Protein AF-A0A9Q5HT65-F1 (afdb_monomer)

Secondary structure (DSSP, 8-state):
-HHHHHHHHHHHHHHHHHHTTTTTHHHHHHHHHHHHHHH-HHHIIIIITSGGGGTTTTTHHHHHHHHHHHHHHHHHHHHHHHS-TT-TTHHHHS--HHHHHHHHHHHHHHHHHHHHHHHHHHHHHTT--HHHHHHTGGGTTS-S----EEEEE--SSTTSPPEEEEEPTT--TT---HHHHHHHHHHHHHHT-SS-----

Radius of gyration: 27.09 Å; Cα contacts (8 Å, |Δi|>4): 152; chains: 1; bounding box: 66×30×78 Å

Organism: Sanghuangporus baumii (NCBI:txid108892)

pLDDT: mean 85.89, std 12.03, range [49.41, 97.94]

Mean predicted aligned error: 8.64 Å

Foldseek 3Di:
DVVLLVCLVVLLVVLCVVCVLLVVVVVVLLVQLLVQLCPDPVSCVVQVVDPCLQPVQPGDVSSSVVSSLVSLVVVVVVCVVVDVCDDPPVCSNRPHSVNVVVSVVSVVVNVVSNVVSVVVLVCLQQVHDPCNVVVQVVPPPDDDDPPFDKDWDDDPDPPDDIDIDTADVPDRPRGPHRVVSVVVVVVVCVVPPPPPPVPD

Sequence (200 aa):
MPAFLLILIITPILFLAAVFPIMPILPARISHAFWVSRQTLWIREQWWDRWYSWVFIGGPPGRYMVGTLMGLKQMQDTECQVYECESPGTAIAKPGIRLILTIFFAVFLSIAAGIMTLATIRDITFGRTTLDTFGK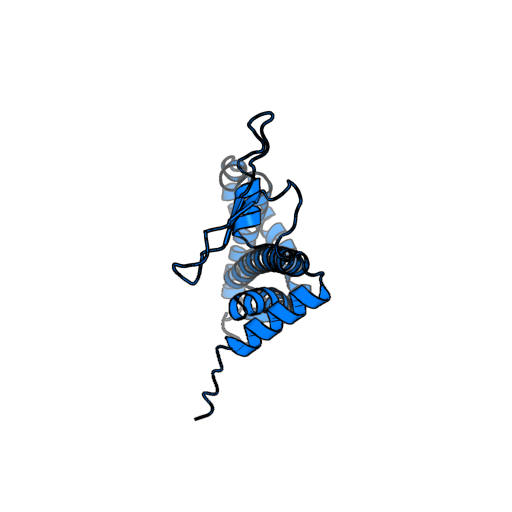KGASGAERRGPSSFLCIPATSSLIQRKVYKVLPGDRLYDLGWRANWRKFFLHVKRNSIFGIDER

Structure (mmCIF, N/CA/C/O backbone):
data_AF-A0A9Q5HT65-F1
#
_entry.id   AF-A0A9Q5HT65-F1
#
loop_
_atom_site.group_PDB
_atom_site.id
_atom_site.type_symbol
_atom_site.label_atom_id
_atom_site.label_alt_id
_atom_site.label_comp_id
_atom_site.label_asym_id
_atom_site.label_entity_id
_atom_site.label_seq_id
_atom_site.pdbx_PDB_ins_code
_atom_site.Cartn_x
_atom_site.Cartn_y
_atom_site.Cartn_z
_atom_site.occupancy
_atom_site.B_iso_or_equiv
_atom_site.auth_seq_id
_atom_site.auth_comp_id
_atom_site.auth_asym_id
_atom_site.auth_atom_id
_atom_site.pdbx_PDB_model_num
ATOM 1 N N . MET A 1 1 ? -3.035 -7.894 19.660 1.00 66.50 1 MET A N 1
ATOM 2 C CA . MET A 1 1 ? -3.523 -6.525 19.357 1.00 66.50 1 MET A CA 1
ATOM 3 C C . MET A 1 1 ? -2.404 -5.482 19.317 1.00 66.50 1 MET A C 1
ATOM 5 O O . MET A 1 1 ? -2.283 -4.865 18.267 1.00 66.50 1 MET A O 1
ATOM 9 N N . PRO A 1 2 ? -1.556 -5.293 20.352 1.00 79.00 2 PRO A N 1
ATOM 10 C CA . PRO A 1 2 ? -0.490 -4.283 20.292 1.00 79.00 2 PRO A CA 1
ATOM 11 C C . PRO A 1 2 ? 0.497 -4.487 19.143 1.00 79.00 2 PRO A C 1
ATOM 13 O O . PRO A 1 2 ? 0.747 -3.550 18.399 1.00 79.00 2 PRO A O 1
ATOM 16 N N . ALA A 1 3 ? 0.987 -5.715 18.942 1.00 83.12 3 ALA A N 1
ATOM 17 C CA . ALA A 1 3 ? 1.900 -6.022 17.838 1.00 83.12 3 ALA A CA 1
ATOM 18 C C . ALA A 1 3 ? 1.275 -5.764 16.458 1.00 83.12 3 ALA A C 1
ATOM 20 O O . ALA A 1 3 ? 1.944 -5.279 15.559 1.00 83.12 3 ALA A O 1
ATOM 21 N N . PHE A 1 4 ? -0.023 -6.033 16.305 1.00 86.75 4 PHE A N 1
ATOM 22 C CA . PHE A 1 4 ? -0.737 -5.773 15.056 1.00 86.75 4 PHE A CA 1
ATOM 23 C C . PHE A 1 4 ? -0.814 -4.272 14.751 1.00 86.75 4 PHE A C 1
ATOM 25 O O . PHE A 1 4 ? -0.480 -3.859 13.648 1.00 86.75 4 PHE A O 1
ATOM 32 N N . LEU A 1 5 ? -1.180 -3.450 15.740 1.00 87.81 5 LEU A N 1
ATOM 33 C CA . LEU A 1 5 ? -1.179 -1.988 15.604 1.00 87.81 5 LEU A CA 1
ATOM 34 C C . LEU A 1 5 ? 0.220 -1.429 15.357 1.00 87.81 5 LEU A C 1
ATOM 36 O O . LEU A 1 5 ? 0.384 -0.528 14.543 1.00 87.81 5 LEU A O 1
ATOM 40 N N . LEU A 1 6 ? 1.224 -1.985 16.034 1.00 90.19 6 LEU A N 1
ATOM 41 C CA . LEU A 1 6 ? 2.618 -1.622 15.826 1.00 90.19 6 LEU A CA 1
ATOM 42 C C . LEU A 1 6 ? 3.032 -1.881 14.371 1.00 90.19 6 LEU A C 1
ATOM 44 O O . LEU A 1 6 ? 3.532 -0.970 13.723 1.00 90.19 6 LEU A O 1
ATOM 48 N N . ILE A 1 7 ? 2.775 -3.084 13.844 1.00 91.62 7 ILE A N 1
ATOM 49 C CA . ILE A 1 7 ? 3.062 -3.433 12.444 1.00 91.62 7 ILE A CA 1
ATOM 50 C C . ILE A 1 7 ? 2.335 -2.469 11.506 1.00 91.62 7 ILE A C 1
ATOM 52 O O . ILE A 1 7 ? 2.965 -1.870 10.644 1.00 91.62 7 ILE A O 1
ATOM 56 N N . LEU A 1 8 ? 1.038 -2.251 11.724 1.00 92.56 8 LEU A N 1
ATOM 57 C CA . LEU A 1 8 ? 0.217 -1.349 10.918 1.00 92.56 8 LEU A CA 1
ATOM 58 C C . LEU A 1 8 ? 0.743 0.099 10.873 1.00 92.56 8 LEU A C 1
ATOM 60 O O . LEU A 1 8 ? 0.632 0.757 9.839 1.00 92.56 8 LEU A O 1
ATOM 64 N N . ILE A 1 9 ? 1.321 0.598 11.970 1.00 93.06 9 ILE A N 1
ATOM 65 C CA . ILE A 1 9 ? 1.934 1.934 12.038 1.00 93.06 9 ILE A CA 1
ATOM 66 C C . ILE A 1 9 ? 3.323 1.936 11.391 1.00 93.06 9 ILE A C 1
ATOM 68 O O . ILE A 1 9 ? 3.665 2.862 10.657 1.00 93.06 9 ILE A O 1
ATOM 72 N N . ILE A 1 10 ? 4.128 0.907 11.652 1.00 94.31 10 ILE A N 1
ATOM 73 C CA . ILE A 1 10 ? 5.512 0.817 11.179 1.00 94.31 10 ILE A CA 1
ATOM 74 C C . ILE A 1 10 ? 5.571 0.608 9.662 1.00 94.31 10 ILE A C 1
ATOM 76 O O . ILE A 1 10 ? 6.422 1.208 9.010 1.00 94.31 10 ILE A O 1
ATOM 80 N N . THR A 1 11 ? 4.676 -0.192 9.075 1.00 94.31 11 THR A N 1
ATOM 81 C CA . THR A 1 11 ? 4.664 -0.497 7.634 1.00 94.31 11 THR A CA 1
ATOM 82 C C . THR A 1 11 ? 4.703 0.750 6.738 1.00 94.31 11 THR A C 1
ATOM 84 O O . THR A 1 11 ? 5.618 0.832 5.916 1.00 94.31 11 THR A O 1
ATOM 87 N N . PRO A 1 12 ? 3.789 1.736 6.859 1.00 94.88 12 PRO A N 1
ATOM 88 C CA . PRO A 1 12 ? 3.825 2.919 6.003 1.00 94.88 12 PRO A CA 1
ATOM 89 C C . PRO A 1 12 ? 5.057 3.798 6.244 1.00 94.88 12 PRO A C 1
ATOM 91 O O . PRO A 1 12 ? 5.588 4.368 5.293 1.00 94.88 12 PRO A O 1
ATOM 94 N N . ILE A 1 13 ? 5.556 3.871 7.483 1.00 94.94 13 ILE A N 1
ATOM 95 C CA . ILE A 1 13 ? 6.762 4.640 7.823 1.00 94.94 13 ILE A CA 1
ATOM 96 C C . ILE A 1 13 ? 7.999 4.008 7.177 1.00 94.94 13 ILE A C 1
ATOM 98 O O . ILE A 1 13 ? 8.766 4.702 6.512 1.00 94.94 13 ILE A O 1
ATOM 102 N N . LEU A 1 14 ? 8.173 2.690 7.325 1.00 95.12 14 LEU A N 1
ATOM 103 C CA . LEU A 1 14 ? 9.277 1.955 6.704 1.00 95.12 14 LEU A CA 1
ATOM 104 C C . LEU A 1 14 ? 9.216 2.032 5.183 1.00 95.12 14 LEU A C 1
ATOM 106 O O . LEU A 1 14 ? 10.248 2.214 4.544 1.00 95.12 14 LEU A O 1
ATOM 110 N N . PHE A 1 15 ? 8.019 1.930 4.605 1.00 95.00 15 PHE A N 1
ATOM 111 C CA . PHE A 1 15 ? 7.832 2.094 3.170 1.00 95.00 15 PHE A CA 1
ATOM 112 C C . PHE A 1 15 ? 8.308 3.476 2.695 1.00 95.00 15 PHE A C 1
ATOM 114 O O . PHE A 1 15 ? 9.104 3.556 1.761 1.00 95.00 15 PHE A O 1
ATOM 121 N N . LEU A 1 16 ? 7.874 4.557 3.355 1.00 94.31 16 LEU A N 1
ATOM 122 C CA . LEU A 1 16 ? 8.299 5.914 3.002 1.00 94.31 16 LEU A CA 1
ATOM 123 C C . LEU A 1 16 ? 9.814 6.086 3.149 1.00 94.31 16 LEU A C 1
ATOM 125 O O . LEU A 1 16 ? 10.446 6.616 2.240 1.00 94.31 16 LEU A O 1
ATOM 129 N N . ALA A 1 17 ? 10.400 5.591 4.242 1.00 95.75 17 ALA A N 1
ATOM 130 C CA . ALA A 1 17 ? 11.842 5.653 4.469 1.00 95.75 17 ALA A CA 1
ATOM 131 C C . ALA A 1 17 ? 12.638 4.885 3.397 1.00 95.75 17 ALA A C 1
ATOM 133 O O . ALA A 1 17 ? 13.652 5.379 2.912 1.00 95.75 17 ALA A O 1
ATOM 134 N N . ALA A 1 18 ? 12.161 3.705 2.990 1.00 93.12 18 ALA A N 1
ATOM 135 C CA . ALA A 1 18 ? 12.812 2.877 1.977 1.00 93.12 18 ALA A CA 1
ATOM 136 C C . ALA A 1 18 ? 12.694 3.457 0.558 1.00 93.12 18 ALA A C 1
ATOM 138 O O . ALA A 1 18 ? 13.625 3.335 -0.237 1.00 93.12 18 ALA A O 1
ATOM 139 N N . VAL A 1 19 ? 11.561 4.084 0.223 1.00 92.88 19 VAL A N 1
ATOM 140 C CA . VAL A 1 19 ? 11.308 4.616 -1.127 1.00 92.88 19 VAL A CA 1
ATOM 141 C C . VAL A 1 19 ? 11.840 6.038 -1.308 1.00 92.88 19 VAL A C 1
ATOM 143 O O . VAL A 1 19 ? 12.171 6.409 -2.434 1.00 92.88 19 VAL A O 1
ATOM 146 N N . PHE A 1 20 ? 12.006 6.807 -0.226 1.00 94.44 20 PHE A N 1
ATOM 147 C CA . PHE A 1 20 ? 12.537 8.176 -0.236 1.00 94.44 20 PHE A CA 1
ATOM 148 C C . PHE A 1 20 ? 13.736 8.404 -1.184 1.00 94.44 20 PHE A C 1
ATOM 150 O O . PHE A 1 20 ? 13.640 9.310 -2.014 1.00 94.44 20 PHE A O 1
ATOM 157 N N . PRO A 1 21 ? 14.818 7.595 -1.164 1.00 92.25 21 PRO A N 1
ATOM 158 C CA . PRO A 1 21 ? 15.963 7.819 -2.054 1.00 92.25 21 PRO A CA 1
ATOM 159 C C . PRO A 1 21 ? 15.665 7.580 -3.546 1.00 92.25 21 PRO A C 1
ATOM 161 O O . PRO A 1 21 ? 16.353 8.128 -4.401 1.00 92.25 21 PRO A O 1
ATOM 164 N N . ILE A 1 22 ? 14.650 6.777 -3.879 1.00 91.75 22 ILE A N 1
ATOM 165 C CA . ILE A 1 22 ? 14.325 6.374 -5.261 1.00 91.75 22 ILE A CA 1
ATOM 166 C C . ILE A 1 22 ? 13.240 7.283 -5.870 1.00 91.75 22 ILE A C 1
ATOM 168 O O . ILE A 1 22 ? 13.132 7.393 -7.095 1.00 91.75 22 ILE A O 1
ATOM 172 N N . MET A 1 23 ? 12.469 7.985 -5.032 1.00 91.38 23 MET A N 1
ATOM 173 C CA . MET A 1 23 ? 11.377 8.878 -5.443 1.00 91.38 23 MET A CA 1
ATOM 174 C C . MET A 1 23 ? 11.700 9.833 -6.602 1.00 91.38 23 MET A C 1
ATOM 176 O O . MET A 1 23 ? 10.862 9.922 -7.497 1.00 91.38 23 MET A O 1
ATOM 180 N N . PRO A 1 24 ? 12.850 10.538 -6.652 1.00 94.06 24 PRO A N 1
ATOM 181 C CA . PRO A 1 24 ? 13.099 11.482 -7.744 1.00 94.06 24 PRO A CA 1
ATOM 182 C C . PRO A 1 24 ? 13.337 10.797 -9.100 1.00 94.06 24 PRO A C 1
ATOM 184 O O . PRO A 1 24 ? 13.034 11.374 -10.142 1.00 94.06 24 PRO A O 1
ATOM 187 N N . ILE A 1 25 ? 13.844 9.561 -9.108 1.00 93.75 25 ILE A N 1
ATOM 188 C CA . ILE A 1 25 ? 14.221 8.831 -10.332 1.00 93.75 25 ILE A CA 1
ATOM 189 C C . ILE A 1 25 ? 13.012 8.096 -10.925 1.00 93.75 25 ILE A C 1
ATOM 191 O O . ILE A 1 25 ? 12.849 8.008 -12.145 1.00 93.75 25 ILE A O 1
ATOM 195 N N . LEU A 1 26 ? 12.141 7.577 -10.058 1.00 92.94 26 LEU A N 1
ATOM 196 C CA . LEU A 1 26 ? 11.018 6.726 -10.436 1.00 92.94 26 LEU A CA 1
ATOM 197 C C . LEU A 1 26 ? 10.071 7.343 -11.489 1.00 92.94 26 LEU A C 1
ATOM 199 O O . LEU A 1 26 ? 9.819 6.676 -12.496 1.00 92.94 26 LEU A O 1
ATOM 203 N N . PRO A 1 27 ? 9.558 8.584 -11.342 1.00 94.88 27 PRO A N 1
ATOM 204 C CA . PRO A 1 27 ? 8.601 9.141 -12.296 1.00 94.88 27 PRO A CA 1
ATOM 205 C C . PRO A 1 27 ? 9.235 9.401 -13.664 1.00 94.88 27 PRO A C 1
ATOM 207 O O . PRO A 1 27 ? 8.600 9.138 -14.683 1.00 94.88 27 PRO A O 1
ATOM 210 N N . ALA A 1 28 ? 10.493 9.853 -13.698 1.00 95.19 28 ALA A N 1
ATOM 211 C CA . ALA A 1 28 ? 11.234 10.052 -14.941 1.00 95.19 28 ALA A CA 1
ATOM 212 C C . ALA A 1 28 ? 11.461 8.723 -15.675 1.00 95.19 28 ALA A C 1
ATOM 214 O O . ALA A 1 28 ? 11.300 8.635 -16.891 1.00 95.19 28 ALA A O 1
ATOM 215 N N . ARG A 1 29 ? 11.775 7.652 -14.935 1.00 94.31 29 ARG A N 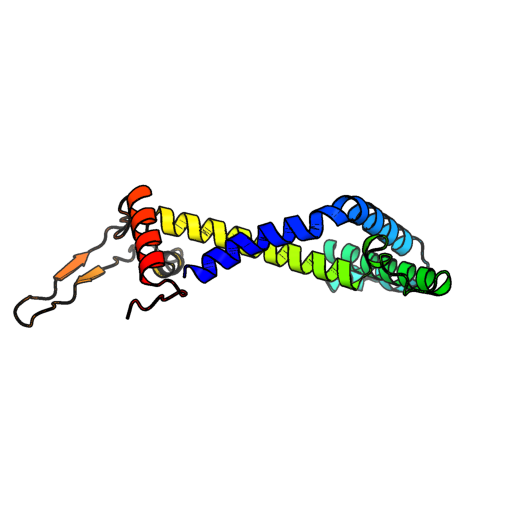1
ATOM 216 C CA . ARG A 1 29 ? 11.950 6.322 -15.523 1.00 94.31 29 ARG A CA 1
ATOM 217 C C . ARG A 1 29 ? 10.636 5.749 -16.054 1.00 94.31 29 ARG A C 1
ATOM 219 O O . ARG A 1 29 ? 10.621 5.201 -17.152 1.00 94.31 29 ARG A O 1
ATOM 226 N N . ILE A 1 30 ? 9.547 5.885 -15.298 1.00 95.81 30 ILE A N 1
ATOM 227 C CA . ILE A 1 30 ? 8.208 5.424 -15.694 1.00 95.81 30 ILE A CA 1
ATOM 228 C C . ILE A 1 30 ? 7.733 6.174 -16.941 1.00 95.81 30 ILE A C 1
ATOM 230 O O . ILE A 1 30 ? 7.258 5.540 -17.881 1.00 95.81 30 ILE A O 1
ATOM 234 N N . SER A 1 31 ? 7.888 7.501 -16.984 1.00 97.00 31 SER A N 1
ATOM 235 C CA . SER A 1 31 ? 7.477 8.299 -18.143 1.00 97.00 31 SER A CA 1
ATOM 236 C C . SER A 1 31 ? 8.296 7.946 -19.382 1.00 97.00 31 SER A C 1
ATOM 238 O O . SER A 1 31 ? 7.728 7.748 -20.454 1.00 97.00 31 SER A O 1
ATOM 240 N N . HIS A 1 32 ? 9.612 7.780 -19.239 1.00 96.38 32 HIS A N 1
ATOM 241 C CA . HIS A 1 32 ? 10.471 7.370 -20.342 1.00 96.38 32 HIS A CA 1
ATOM 242 C C . HIS A 1 32 ? 10.118 5.967 -20.851 1.00 96.38 32 HIS A C 1
ATOM 244 O O . HIS A 1 32 ? 9.956 5.771 -22.052 1.00 96.38 32 HIS A O 1
ATOM 250 N N . ALA A 1 33 ? 9.897 5.005 -19.954 1.00 96.62 33 ALA A N 1
ATOM 251 C CA . ALA A 1 33 ? 9.470 3.666 -20.341 1.00 96.62 33 ALA A CA 1
ATOM 252 C C . ALA A 1 33 ? 8.098 3.657 -21.024 1.00 96.62 33 ALA A C 1
ATOM 254 O O . ALA A 1 33 ? 7.887 2.921 -21.989 1.00 96.62 33 ALA A O 1
ATOM 255 N N . PHE A 1 34 ? 7.175 4.504 -20.567 1.00 97.25 34 PHE A N 1
ATOM 256 C CA . PHE A 1 34 ? 5.897 4.705 -21.232 1.00 97.25 34 PHE A CA 1
ATOM 257 C C . PHE A 1 34 ? 6.095 5.217 -22.667 1.00 97.25 34 PHE A C 1
ATOM 259 O O . PHE A 1 34 ? 5.524 4.646 -23.598 1.00 97.25 34 PHE A O 1
ATOM 266 N N . TRP A 1 35 ? 6.952 6.217 -22.877 1.00 97.94 35 TRP A N 1
ATOM 267 C CA . TRP A 1 35 ? 7.277 6.718 -24.215 1.00 97.94 35 TRP A CA 1
ATOM 268 C C . TRP A 1 35 ? 7.925 5.655 -25.106 1.00 97.94 35 TRP A C 1
ATOM 270 O O . TRP A 1 35 ? 7.460 5.441 -26.228 1.00 97.94 35 TRP A O 1
ATOM 280 N N . VAL A 1 36 ? 8.913 4.920 -24.591 1.00 97.06 36 VAL A N 1
ATOM 281 C CA . VAL A 1 36 ? 9.554 3.800 -25.302 1.00 97.06 36 VAL A CA 1
ATOM 282 C C . VAL A 1 36 ? 8.516 2.752 -25.714 1.00 97.06 36 VAL A C 1
ATOM 284 O O . VAL A 1 36 ? 8.519 2.291 -26.858 1.00 97.06 36 VAL A O 1
ATOM 287 N N . SER A 1 37 ? 7.561 2.431 -24.833 1.00 97.44 37 SER A N 1
ATOM 288 C CA . SER A 1 37 ? 6.480 1.483 -25.136 1.00 97.44 37 SER A CA 1
ATOM 289 C C . SER A 1 37 ? 5.572 1.929 -26.285 1.00 97.44 37 SER A C 1
ATOM 291 O O . SER A 1 37 ? 4.985 1.091 -26.966 1.00 97.44 37 SER A O 1
ATOM 293 N N . ARG A 1 38 ? 5.428 3.243 -26.494 1.00 96.75 38 ARG A N 1
ATOM 294 C CA . ARG A 1 38 ? 4.581 3.827 -27.543 1.00 96.75 38 ARG A CA 1
ATOM 295 C C . ARG A 1 38 ? 5.302 3.926 -28.883 1.00 96.75 38 ARG A C 1
ATOM 297 O O . ARG A 1 38 ? 4.644 3.854 -29.917 1.00 96.75 38 ARG A O 1
ATOM 304 N N . GLN A 1 39 ? 6.619 4.112 -28.860 1.00 97.12 39 GLN A N 1
ATOM 305 C CA . GLN A 1 39 ? 7.442 4.266 -30.062 1.00 97.12 39 GLN A CA 1
ATOM 306 C C . GLN A 1 39 ? 7.905 2.925 -30.645 1.00 97.12 39 GLN A C 1
ATOM 308 O O . GLN A 1 39 ? 8.083 2.812 -31.854 1.00 97.12 39 GLN A O 1
ATOM 313 N N . THR A 1 40 ? 8.072 1.897 -29.811 1.00 97.19 40 THR A N 1
ATOM 314 C CA . THR A 1 40 ? 8.535 0.577 -30.261 1.00 97.19 40 THR A CA 1
ATOM 315 C C . THR A 1 40 ? 7.442 -0.136 -31.064 1.00 97.19 40 THR A C 1
ATOM 317 O O . THR A 1 40 ? 6.390 -0.459 -30.510 1.00 97.19 40 THR A O 1
ATOM 320 N N . LEU A 1 41 ? 7.708 -0.426 -32.346 1.00 96.88 41 LEU A N 1
ATOM 321 C CA . LEU A 1 41 ? 6.749 -1.052 -33.275 1.00 96.88 41 LEU A CA 1
ATOM 322 C C . LEU A 1 41 ? 6.166 -2.358 -32.719 1.00 96.88 41 LEU A C 1
ATOM 324 O O . LEU A 1 41 ? 4.950 -2.494 -32.622 1.00 96.88 41 LEU A O 1
ATOM 328 N N . TRP A 1 42 ? 7.024 -3.264 -32.244 1.00 96.25 42 TRP A N 1
ATOM 329 C CA . TRP A 1 42 ? 6.595 -4.548 -31.683 1.00 96.25 42 TRP A CA 1
ATOM 330 C C . TRP A 1 42 ? 5.639 -4.392 -30.484 1.00 96.25 42 TRP A C 1
ATOM 332 O O . TRP A 1 42 ? 4.583 -5.022 -30.448 1.00 96.25 42 TRP A O 1
ATOM 342 N N . ILE A 1 43 ? 5.955 -3.516 -29.518 1.00 95.94 43 ILE A N 1
ATOM 343 C CA . ILE A 1 43 ? 5.096 -3.284 -28.336 1.00 95.94 43 ILE A CA 1
ATOM 344 C C . ILE A 1 43 ? 3.769 -2.657 -28.760 1.00 95.94 43 ILE A C 1
ATOM 346 O O . ILE A 1 43 ? 2.707 -2.983 -28.225 1.00 95.94 43 ILE A O 1
ATOM 350 N N . ARG A 1 44 ? 3.815 -1.747 -29.733 1.00 96.38 44 ARG A N 1
ATOM 351 C CA . ARG A 1 44 ? 2.626 -1.086 -30.251 1.00 96.38 44 ARG A CA 1
ATOM 352 C C . ARG A 1 44 ? 1.668 -2.077 -30.911 1.00 96.38 44 ARG A C 1
ATOM 354 O O . ARG A 1 44 ? 0.499 -2.108 -30.532 1.00 96.38 44 ARG A O 1
ATOM 361 N N . GLU A 1 45 ? 2.165 -2.921 -31.805 1.00 96.50 45 GLU A N 1
ATOM 362 C CA . GLU A 1 45 ? 1.364 -3.928 -32.513 1.00 96.50 45 GLU A CA 1
ATOM 363 C C . GLU A 1 45 ? 0.851 -5.041 -31.587 1.00 96.50 45 GLU A C 1
ATOM 365 O O . GLU A 1 45 ? -0.260 -5.553 -31.764 1.00 96.50 45 GLU A O 1
ATOM 370 N N . GLN A 1 46 ? 1.648 -5.417 -30.582 1.00 95.88 46 GLN A N 1
ATOM 371 C CA . GLN A 1 46 ? 1.315 -6.503 -29.662 1.00 95.88 46 GLN A CA 1
ATOM 372 C C . GLN A 1 46 ? 0.444 -6.053 -28.485 1.00 95.88 46 GLN A C 1
ATOM 374 O O . GLN A 1 46 ? -0.294 -6.863 -27.929 1.00 95.88 46 GLN A O 1
ATOM 379 N N . TRP A 1 47 ? 0.499 -4.790 -28.069 1.00 95.56 47 TRP A N 1
ATOM 380 C CA . TRP A 1 47 ? -0.269 -4.306 -26.920 1.00 95.56 47 TRP A CA 1
ATOM 381 C C . TRP A 1 47 ? -1.182 -3.147 -27.285 1.00 95.56 47 TRP A C 1
ATOM 383 O O . TRP A 1 47 ? -2.399 -3.270 -27.179 1.00 95.56 47 TRP A O 1
ATOM 393 N N . TRP A 1 48 ? -0.627 -2.024 -27.734 1.00 95.12 48 TRP A N 1
ATOM 394 C CA . TRP A 1 48 ? -1.399 -0.793 -27.889 1.00 95.12 48 TRP A CA 1
ATOM 395 C C . TRP A 1 48 ? -2.506 -0.894 -28.942 1.00 95.12 48 TRP A C 1
ATOM 397 O O . TRP A 1 48 ? -3.608 -0.417 -28.681 1.00 95.12 48 TRP A O 1
ATOM 407 N N . ASP A 1 49 ? -2.264 -1.527 -30.082 1.00 95.56 49 ASP A N 1
ATOM 408 C CA . ASP A 1 49 ? -3.226 -1.559 -31.191 1.00 95.56 49 ASP A CA 1
ATOM 409 C C . ASP A 1 49 ? -4.261 -2.694 -31.051 1.00 95.56 49 ASP A C 1
ATOM 411 O O . ASP A 1 49 ? -5.225 -2.782 -31.811 1.00 95.56 49 ASP A O 1
ATOM 415 N N . ARG A 1 50 ? -4.117 -3.556 -30.037 1.00 93.94 50 ARG A N 1
ATOM 416 C CA . ARG A 1 50 ? -4.990 -4.717 -29.826 1.00 93.94 50 ARG A CA 1
ATOM 417 C C . ARG A 1 50 ? -6.182 -4.380 -28.938 1.00 93.94 50 ARG A C 1
ATOM 419 O O . ARG A 1 50 ? -6.040 -3.751 -27.890 1.00 93.94 50 ARG A O 1
ATOM 426 N N . TRP A 1 51 ? -7.360 -4.886 -29.307 1.00 93.62 51 TRP A N 1
ATOM 427 C CA . TRP A 1 51 ? -8.606 -4.671 -28.560 1.00 93.62 51 TRP A CA 1
ATOM 428 C C . TRP A 1 51 ? -8.546 -5.223 -27.126 1.00 93.62 51 TRP A C 1
ATOM 430 O O . TRP A 1 51 ? -9.057 -4.590 -26.205 1.00 93.62 51 TRP A O 1
ATOM 440 N N . TYR A 1 52 ? -7.863 -6.355 -26.904 1.00 92.19 52 TYR A N 1
ATOM 441 C CA . TYR A 1 52 ? -7.766 -6.970 -25.574 1.00 92.19 52 TYR A CA 1
ATOM 442 C C . TYR A 1 52 ? -7.015 -6.101 -24.563 1.00 92.19 52 TYR A C 1
ATOM 444 O O . TYR A 1 52 ? -7.245 -6.238 -23.362 1.00 92.19 52 TYR A O 1
ATOM 452 N N . SER A 1 53 ? -6.170 -5.173 -25.026 1.00 91.81 53 SER A N 1
ATOM 453 C CA . SER A 1 53 ? -5.469 -4.231 -24.146 1.00 91.81 53 SER A CA 1
ATOM 454 C C . SER A 1 53 ? -6.428 -3.330 -23.364 1.00 91.81 53 SER A C 1
ATOM 456 O O . SER A 1 53 ? -6.062 -2.815 -22.311 1.00 91.81 53 SER A O 1
ATOM 458 N N . TRP A 1 54 ? -7.670 -3.186 -23.837 1.00 88.62 54 TRP A N 1
ATOM 459 C CA . TRP A 1 54 ? -8.736 -2.466 -23.148 1.00 88.62 54 TRP A CA 1
ATOM 460 C C . TRP A 1 54 ? -9.524 -3.320 -22.150 1.00 88.62 54 TRP A C 1
ATOM 462 O O . TRP A 1 54 ? -10.122 -2.764 -21.234 1.00 88.62 54 TRP A O 1
ATOM 472 N N . VAL A 1 55 ? -9.546 -4.647 -22.304 1.00 87.69 55 VAL A N 1
ATOM 473 C CA . VAL A 1 55 ? -10.448 -5.536 -21.544 1.00 87.69 55 VAL A CA 1
ATOM 474 C C . VAL A 1 55 ? -9.718 -6.292 -20.432 1.00 87.69 55 VAL A C 1
ATOM 476 O O . VAL A 1 55 ? -10.261 -6.460 -19.345 1.00 87.69 55 VAL A O 1
ATOM 479 N N . PHE A 1 56 ? -8.476 -6.724 -20.666 1.00 79.19 56 PHE A N 1
ATOM 480 C CA . PHE A 1 56 ? -7.828 -7.749 -19.838 1.00 79.19 56 PHE A CA 1
ATOM 481 C C . PHE A 1 56 ? -7.435 -7.285 -18.419 1.00 79.19 56 PHE A C 1
ATOM 483 O O . PHE A 1 56 ? -7.278 -8.114 -17.529 1.00 79.19 56 PHE A O 1
ATOM 490 N N . ILE A 1 57 ? -7.268 -5.974 -18.178 1.00 80.12 57 ILE A N 1
ATOM 491 C CA . ILE A 1 57 ? -6.777 -5.428 -16.891 1.00 80.12 57 ILE A CA 1
ATOM 492 C C . ILE A 1 57 ? -7.644 -4.243 -16.449 1.00 80.12 57 ILE A C 1
ATOM 494 O O . ILE A 1 57 ? -7.179 -3.123 -16.253 1.00 80.12 57 ILE A O 1
ATOM 498 N N . GLY A 1 58 ? -8.951 -4.477 -16.333 1.00 75.19 58 GLY A N 1
ATOM 499 C CA . GLY A 1 58 ? -9.854 -3.521 -15.684 1.00 75.19 58 GLY A CA 1
ATOM 500 C C . GLY A 1 58 ? -9.984 -2.168 -16.393 1.00 75.19 58 GLY A C 1
ATOM 501 O O . GLY A 1 58 ? -10.203 -1.154 -15.734 1.00 75.19 58 GLY A O 1
ATOM 502 N N . GLY A 1 59 ? -9.849 -2.133 -17.723 1.00 86.06 59 GLY A N 1
ATOM 503 C CA . GLY A 1 59 ? -10.108 -0.934 -18.520 1.00 86.06 59 GLY A CA 1
ATOM 504 C C . GLY A 1 59 ? -8.873 -0.068 -18.826 1.00 86.06 59 GLY A C 1
ATOM 505 O O . GLY A 1 59 ? -7.743 -0.566 -18.863 1.00 86.06 59 GLY A O 1
ATOM 506 N N . PRO A 1 60 ? -9.071 1.249 -19.052 1.00 88.12 60 PRO A N 1
ATOM 507 C CA . PRO A 1 60 ? -8.010 2.189 -19.414 1.00 88.12 60 PRO A CA 1
ATOM 508 C C . PRO A 1 60 ? -6.750 2.141 -18.527 1.00 88.12 60 PRO A C 1
ATOM 510 O O . PRO A 1 60 ? -5.662 2.098 -19.098 1.00 88.12 60 PRO A O 1
ATOM 513 N N . PRO A 1 61 ? -6.819 2.113 -17.175 1.00 90.88 61 PRO A N 1
ATOM 514 C CA . PRO A 1 61 ? -5.611 2.186 -16.346 1.00 90.88 61 PRO A CA 1
ATOM 515 C C . PRO A 1 61 ? -4.683 0.976 -16.522 1.00 90.88 61 PRO A C 1
ATOM 517 O O . PRO A 1 61 ? -3.465 1.146 -16.609 1.00 90.88 61 PRO A O 1
ATOM 520 N N . GLY A 1 62 ? -5.231 -0.235 -16.661 1.00 90.25 62 GLY A N 1
ATOM 521 C CA . GLY A 1 62 ? -4.423 -1.437 -16.876 1.00 90.25 62 GLY A CA 1
ATOM 522 C C . GLY A 1 62 ? -3.680 -1.438 -18.210 1.00 90.25 62 GLY A C 1
ATOM 523 O O . GLY A 1 62 ? -2.549 -1.926 -18.285 1.00 90.25 62 GLY A O 1
ATOM 524 N N . ARG A 1 63 ? -4.263 -0.809 -19.241 1.00 93.50 63 ARG A N 1
ATOM 525 C CA . ARG A 1 63 ? -3.614 -0.606 -20.544 1.00 93.50 63 ARG A CA 1
ATOM 526 C C . ARG A 1 63 ? -2.308 0.170 -20.403 1.00 93.50 63 ARG A C 1
ATOM 528 O O . ARG A 1 63 ? -1.284 -0.250 -20.944 1.00 93.50 63 ARG A O 1
ATOM 535 N N . TYR A 1 64 ? -2.333 1.266 -19.644 1.00 94.31 64 TYR A N 1
ATOM 536 C CA . TYR A 1 64 ? -1.148 2.084 -19.380 1.00 94.31 64 TYR A CA 1
ATOM 537 C C . TYR A 1 64 ? -0.122 1.351 -18.519 1.00 94.31 64 TYR A C 1
ATOM 539 O O . TYR A 1 64 ? 1.071 1.418 -18.819 1.00 94.31 64 TYR A O 1
ATOM 547 N N . MET A 1 65 ? -0.567 0.606 -17.504 1.00 93.81 65 MET A N 1
ATOM 548 C CA . MET A 1 65 ? 0.336 -0.164 -16.644 1.00 93.81 65 MET A CA 1
ATOM 549 C C . MET A 1 65 ? 1.134 -1.203 -17.437 1.00 93.81 65 MET A C 1
ATOM 551 O O . MET A 1 65 ? 2.362 -1.184 -17.393 1.00 93.81 65 MET A O 1
ATOM 555 N N . VAL A 1 66 ? 0.473 -2.074 -18.205 1.00 95.00 66 VAL A N 1
ATOM 556 C CA . VAL A 1 66 ? 1.184 -3.133 -18.944 1.00 95.00 66 VAL A CA 1
ATOM 557 C C . VAL A 1 66 ? 2.022 -2.588 -20.085 1.00 95.00 66 VAL A C 1
ATOM 559 O O . VAL A 1 66 ? 3.144 -3.054 -20.261 1.00 95.00 66 VAL A O 1
ATOM 562 N N . GLY A 1 67 ? 1.544 -1.568 -20.802 1.00 95.31 67 GLY A N 1
ATOM 563 C CA . GLY A 1 67 ? 2.352 -0.919 -21.834 1.00 95.31 67 GLY A CA 1
ATOM 564 C C . GLY A 1 67 ? 3.656 -0.376 -21.249 1.00 95.31 67 GLY A C 1
ATOM 565 O O . GLY A 1 67 ? 4.737 -0.655 -21.760 1.00 95.31 67 GLY A O 1
ATOM 566 N N . THR A 1 68 ? 3.571 0.296 -20.099 1.00 96.31 68 THR A N 1
ATOM 567 C CA . THR A 1 68 ? 4.752 0.808 -19.392 1.00 96.31 68 THR A CA 1
ATOM 568 C C . THR A 1 68 ? 5.673 -0.317 -18.911 1.00 96.31 68 THR A C 1
ATOM 570 O O . THR A 1 68 ? 6.886 -0.202 -19.057 1.00 96.31 68 THR A O 1
ATOM 573 N N . LEU A 1 69 ? 5.134 -1.428 -18.392 1.00 96.12 69 LEU A N 1
ATOM 574 C CA . LEU A 1 69 ? 5.928 -2.600 -17.991 1.00 96.12 69 LEU A CA 1
ATOM 575 C C . LEU A 1 69 ? 6.653 -3.251 -19.179 1.00 96.12 69 LEU A C 1
ATOM 577 O O . LEU A 1 69 ? 7.815 -3.628 -19.048 1.00 96.12 69 LEU A O 1
ATOM 581 N N . MET A 1 70 ? 6.003 -3.347 -20.343 1.00 96.12 70 MET A N 1
ATOM 582 C CA . MET A 1 70 ? 6.642 -3.825 -21.574 1.00 96.12 70 MET A CA 1
ATOM 583 C C . MET A 1 70 ? 7.757 -2.879 -22.029 1.00 96.12 70 MET A C 1
ATOM 585 O O . MET A 1 70 ? 8.835 -3.343 -22.392 1.00 96.12 70 MET A O 1
ATOM 589 N N . GLY A 1 71 ? 7.535 -1.562 -21.949 1.00 96.56 71 GLY A N 1
ATOM 590 C CA . GLY A 1 71 ? 8.567 -0.560 -22.225 1.00 96.56 71 GLY A CA 1
ATOM 591 C C . GLY A 1 71 ? 9.755 -0.654 -21.265 1.00 96.56 71 GLY A C 1
ATOM 592 O O . GLY A 1 71 ? 10.900 -0.612 -21.703 1.00 96.56 71 GLY A O 1
ATOM 593 N N . LEU A 1 72 ? 9.499 -0.858 -19.968 1.00 95.88 72 LEU A N 1
ATOM 594 C CA . LEU A 1 72 ? 10.545 -1.084 -18.965 1.00 95.88 72 LEU A CA 1
ATOM 595 C C . LEU A 1 72 ? 11.356 -2.336 -19.282 1.00 95.88 72 LEU A C 1
ATOM 597 O O . LEU A 1 72 ? 12.579 -2.277 -19.237 1.00 95.88 72 LEU A O 1
ATOM 601 N N . LYS A 1 73 ? 10.688 -3.442 -19.628 1.00 95.12 73 LYS A N 1
ATOM 602 C CA . LYS A 1 73 ? 11.362 -4.681 -20.022 1.00 95.12 73 LYS A CA 1
ATOM 603 C C . LYS A 1 73 ? 12.269 -4.448 -21.233 1.00 95.12 73 LYS A C 1
ATOM 605 O O . LYS A 1 73 ? 13.444 -4.775 -21.164 1.00 95.12 73 LYS A O 1
ATOM 610 N N . GLN A 1 74 ? 11.759 -3.803 -22.283 1.00 95.38 74 GLN A N 1
ATOM 611 C CA . GLN A 1 74 ? 12.550 -3.474 -23.472 1.00 95.38 74 GLN A CA 1
ATOM 612 C C . GLN A 1 74 ? 13.774 -2.616 -23.129 1.00 95.38 74 GLN A C 1
ATOM 614 O O . GLN A 1 74 ? 14.868 -2.882 -23.610 1.00 95.38 74 GLN A O 1
ATOM 619 N N . MET A 1 75 ? 13.605 -1.598 -22.279 1.00 94.19 75 MET A N 1
ATOM 620 C CA . MET A 1 75 ? 14.722 -0.773 -21.820 1.00 94.19 75 MET A CA 1
ATOM 621 C C . MET A 1 75 ? 15.764 -1.584 -21.048 1.00 94.19 75 MET A C 1
ATOM 623 O O . MET A 1 75 ? 16.954 -1.361 -21.238 1.00 94.19 75 MET A O 1
ATOM 627 N N . GLN A 1 76 ? 15.333 -2.506 -20.183 1.00 92.25 76 GLN A N 1
ATOM 628 C CA . GLN A 1 76 ? 16.243 -3.378 -19.441 1.00 92.25 76 GLN A CA 1
ATOM 629 C C . GLN A 1 76 ? 16.999 -4.330 -20.367 1.00 92.25 76 GLN A C 1
ATOM 631 O O . GLN A 1 76 ? 18.204 -4.484 -20.201 1.00 92.25 76 GLN A O 1
ATOM 636 N N . ASP A 1 77 ? 16.315 -4.923 -21.347 1.00 91.38 77 ASP A N 1
ATOM 637 C CA . ASP A 1 77 ? 16.925 -5.828 -22.321 1.00 91.38 77 ASP A CA 1
ATOM 638 C C . ASP A 1 77 ? 17.999 -5.087 -23.142 1.00 91.38 77 ASP A C 1
ATOM 640 O O . ASP A 1 77 ? 19.117 -5.580 -23.280 1.00 91.38 77 ASP A O 1
ATOM 644 N N . THR A 1 78 ? 17.715 -3.858 -23.597 1.00 90.88 78 THR A N 1
ATOM 645 C CA . THR A 1 78 ? 18.699 -3.011 -24.295 1.00 90.88 78 THR A CA 1
ATOM 646 C C . THR A 1 78 ? 19.861 -2.598 -23.385 1.00 90.88 78 THR A C 1
ATOM 648 O O . THR A 1 78 ? 21.017 -2.625 -23.798 1.00 90.88 78 THR A O 1
ATOM 651 N N . GLU A 1 79 ? 19.592 -2.208 -22.138 1.00 88.88 79 GLU A N 1
ATOM 652 C CA . GLU A 1 79 ? 20.639 -1.798 -21.192 1.00 88.88 79 GLU A CA 1
ATOM 653 C C . GLU A 1 79 ? 21.574 -2.949 -20.829 1.00 88.88 79 GLU A C 1
ATOM 655 O O . GLU A 1 79 ? 22.774 -2.721 -20.711 1.00 88.88 79 GLU A O 1
ATOM 660 N N . CYS A 1 80 ? 21.044 -4.166 -20.710 1.00 85.12 80 CYS A N 1
ATOM 661 C CA . CYS A 1 80 ? 21.832 -5.363 -20.445 1.00 85.12 80 CYS A CA 1
ATOM 662 C C . CYS A 1 80 ? 22.694 -5.808 -21.632 1.00 85.12 80 CYS A C 1
ATOM 664 O O . CYS A 1 80 ? 23.701 -6.480 -21.437 1.00 85.12 80 CYS A O 1
ATOM 666 N N . GLN A 1 81 ? 22.324 -5.434 -22.859 1.00 86.06 81 GLN A N 1
ATOM 667 C CA . GLN A 1 81 ? 23.175 -5.657 -24.030 1.00 86.06 81 GLN A CA 1
ATOM 668 C C . GLN A 1 81 ? 24.350 -4.673 -24.095 1.00 86.06 81 GLN A C 1
ATOM 670 O O . GLN A 1 81 ? 25.403 -5.021 -24.619 1.00 86.06 81 GLN A O 1
ATOM 675 N N . VAL A 1 82 ? 24.171 -3.446 -23.593 1.00 83.75 82 VAL A N 1
ATOM 676 C CA . VAL A 1 82 ? 25.170 -2.365 -23.700 1.00 83.75 82 VAL A CA 1
ATOM 677 C C . VAL A 1 82 ? 26.095 -2.297 -22.481 1.00 83.75 82 VAL A C 1
ATOM 679 O O . VAL A 1 82 ? 27.263 -1.941 -22.620 1.00 83.75 82 VAL A O 1
ATOM 682 N N . TYR A 1 83 ? 25.595 -2.626 -21.291 1.00 76.56 83 TYR A N 1
ATOM 683 C CA . TYR A 1 83 ? 26.342 -2.579 -20.036 1.00 76.56 83 TYR A CA 1
ATOM 684 C C . TYR A 1 83 ? 26.285 -3.947 -19.352 1.00 76.56 83 TYR A C 1
ATOM 686 O O . TYR A 1 83 ? 25.208 -4.527 -19.234 1.00 76.56 83 TYR A O 1
ATOM 694 N N . GLU A 1 84 ? 27.418 -4.438 -18.843 1.00 75.44 84 GLU A N 1
ATOM 695 C CA . GLU A 1 84 ? 27.437 -5.612 -17.962 1.00 75.44 84 GLU A CA 1
ATOM 696 C C . GLU A 1 84 ? 26.501 -5.356 -16.765 1.00 75.44 84 GLU A C 1
ATOM 698 O O . GLU A 1 84 ? 26.697 -4.415 -15.991 1.00 75.44 84 GLU A O 1
ATOM 703 N N . CYS A 1 85 ? 25.434 -6.153 -16.641 1.00 66.44 85 CYS A N 1
ATOM 704 C CA . CYS A 1 85 ? 24.282 -5.848 -15.780 1.00 66.44 85 CYS A CA 1
ATOM 705 C C . CYS A 1 85 ? 24.574 -5.875 -14.264 1.00 66.44 85 CYS A C 1
ATOM 707 O O . CYS A 1 85 ? 23.664 -5.635 -13.472 1.00 66.44 85 CYS A O 1
ATOM 709 N N . GLU A 1 86 ? 25.803 -6.178 -13.839 1.00 68.81 86 GLU A N 1
ATOM 710 C CA . GLU A 1 86 ? 26.132 -6.547 -12.455 1.00 68.81 86 GLU A CA 1
ATOM 711 C C . GLU A 1 86 ? 27.103 -5.588 -11.752 1.00 68.81 86 GLU A C 1
ATOM 713 O O . GLU A 1 86 ? 27.810 -5.971 -10.822 1.00 68.81 86 GLU A O 1
ATOM 718 N N . SER A 1 87 ? 27.122 -4.305 -12.122 1.00 79.00 87 SER A N 1
ATOM 719 C CA . SER A 1 87 ? 27.830 -3.322 -11.292 1.00 79.00 87 SER A CA 1
ATOM 720 C C . SER A 1 87 ? 27.007 -2.980 -10.030 1.00 79.00 87 SER A C 1
ATOM 722 O O . SER A 1 87 ? 25.825 -2.619 -10.145 1.00 79.00 87 SER A O 1
ATOM 724 N N . PRO A 1 88 ? 27.579 -3.080 -8.812 1.00 76.62 88 PRO A N 1
ATOM 725 C CA . PRO A 1 88 ? 26.871 -2.772 -7.572 1.00 76.62 88 PRO A CA 1
ATOM 726 C C . PRO A 1 88 ? 26.413 -1.304 -7.556 1.00 76.62 88 PRO A C 1
ATOM 728 O O . PRO A 1 88 ? 27.189 -0.388 -7.801 1.00 76.62 88 PRO A O 1
ATOM 731 N N . GLY A 1 89 ? 25.124 -1.075 -7.282 1.00 77.31 89 GLY A N 1
ATOM 732 C CA . GLY A 1 89 ? 24.503 0.261 -7.274 1.00 77.31 89 GLY A CA 1
ATOM 733 C C . GLY A 1 89 ? 23.711 0.618 -8.540 1.00 77.31 89 GLY A C 1
ATOM 734 O O . GLY A 1 89 ? 22.840 1.490 -8.489 1.00 77.31 89 GLY A O 1
ATOM 735 N N . THR A 1 90 ? 23.897 -0.114 -9.645 1.00 81.12 90 THR A N 1
ATOM 736 C CA . THR A 1 90 ? 23.079 0.049 -10.867 1.00 81.12 90 THR A CA 1
ATOM 737 C C . THR A 1 90 ? 21.591 -0.180 -10.614 1.00 81.12 90 THR A C 1
ATOM 739 O O . THR A 1 90 ? 20.766 0.535 -11.175 1.00 81.12 90 THR A O 1
ATOM 742 N N . ALA A 1 91 ? 21.240 -1.091 -9.702 1.00 76.50 91 ALA A N 1
ATOM 743 C CA . ALA A 1 91 ? 19.855 -1.370 -9.322 1.00 76.50 91 ALA A CA 1
ATOM 744 C C . ALA A 1 91 ? 19.121 -0.156 -8.716 1.00 76.50 91 ALA A C 1
ATOM 746 O O . ALA A 1 91 ? 17.900 -0.057 -8.842 1.00 76.50 91 ALA A O 1
ATOM 747 N N . ILE A 1 92 ? 19.854 0.762 -8.070 1.00 80.75 92 ILE A N 1
ATOM 748 C CA . ILE A 1 92 ? 19.294 1.995 -7.494 1.00 80.75 92 ILE A CA 1
ATOM 749 C C . ILE A 1 92 ? 19.198 3.078 -8.573 1.00 80.75 92 ILE A C 1
ATOM 751 O O . ILE A 1 92 ? 18.172 3.745 -8.689 1.00 80.75 92 ILE A O 1
ATOM 755 N N . ALA A 1 93 ? 20.244 3.229 -9.391 1.00 85.75 93 ALA A N 1
ATOM 756 C CA . ALA A 1 93 ? 20.280 4.229 -10.459 1.00 85.75 93 ALA A CA 1
ATOM 757 C C . ALA A 1 93 ? 19.281 3.929 -11.594 1.00 85.75 93 ALA A C 1
ATOM 759 O O . ALA A 1 93 ? 18.694 4.842 -12.174 1.00 85.75 93 ALA A O 1
ATOM 760 N N . LYS A 1 94 ? 19.080 2.646 -11.911 1.00 88.25 94 LYS A N 1
ATOM 761 C CA . LYS A 1 94 ? 18.204 2.152 -12.978 1.00 88.25 94 LYS A CA 1
ATOM 762 C C . LYS A 1 94 ? 17.247 1.110 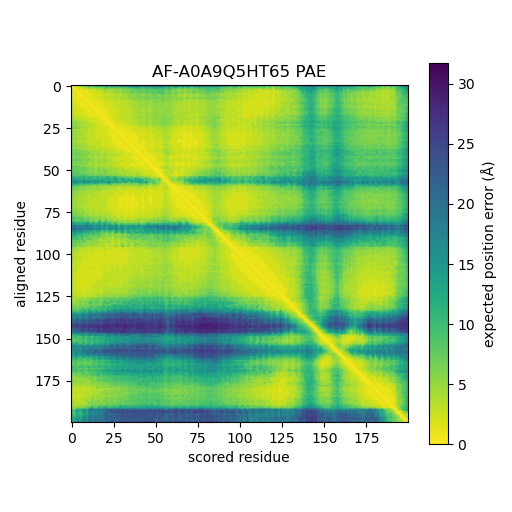-12.392 1.00 88.25 94 LYS A C 1
ATOM 764 O O . LYS A 1 94 ? 17.527 -0.089 -12.437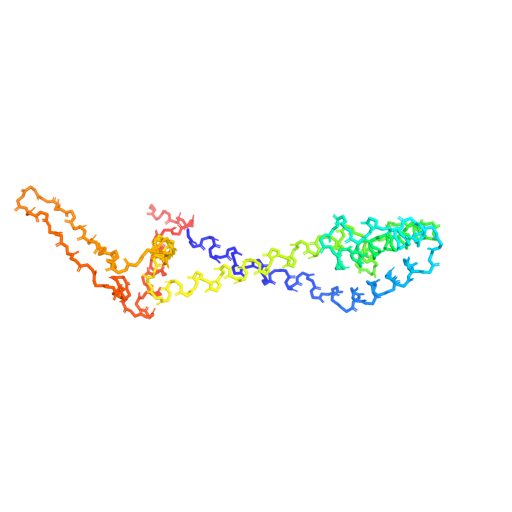 1.00 88.25 94 LYS A O 1
ATOM 769 N N . PRO A 1 95 ? 16.113 1.550 -11.822 1.00 88.50 95 PRO A N 1
ATOM 770 C CA . PRO A 1 95 ? 15.182 0.646 -11.169 1.00 88.50 95 PRO A CA 1
ATOM 771 C C . PRO A 1 95 ? 14.588 -0.325 -12.194 1.00 88.50 95 PRO A C 1
ATOM 773 O O . PRO A 1 95 ? 13.963 0.078 -13.178 1.00 88.50 95 PRO A O 1
ATOM 776 N N . GLY A 1 96 ? 14.808 -1.618 -11.964 1.00 90.38 96 GLY A N 1
ATOM 777 C CA . GLY A 1 96 ? 14.304 -2.672 -12.835 1.00 90.38 96 GLY A CA 1
ATOM 778 C C . GLY A 1 96 ? 12.815 -2.968 -12.650 1.00 90.38 96 GLY A C 1
ATOM 779 O O . GLY A 1 96 ? 12.195 -2.532 -11.677 1.00 90.38 96 GLY A O 1
ATOM 780 N N . ILE A 1 97 ? 12.240 -3.788 -13.539 1.00 91.12 97 ILE A N 1
ATOM 781 C CA . ILE A 1 97 ? 10.813 -4.147 -13.485 1.00 91.12 97 ILE A CA 1
ATOM 782 C C . ILE A 1 97 ? 10.417 -4.785 -12.147 1.00 91.12 97 ILE A C 1
ATOM 784 O O . ILE A 1 97 ? 9.375 -4.451 -11.589 1.00 91.12 97 ILE A O 1
ATOM 788 N N . ARG A 1 98 ? 11.280 -5.647 -11.587 1.00 91.50 98 ARG A N 1
ATOM 789 C CA . ARG A 1 98 ? 11.048 -6.305 -10.291 1.00 91.50 98 ARG A CA 1
ATOM 790 C C . ARG A 1 98 ? 10.919 -5.282 -9.168 1.00 91.50 98 ARG A C 1
ATOM 792 O O . ARG A 1 98 ? 9.991 -5.368 -8.378 1.00 91.50 98 ARG A O 1
ATOM 799 N N . LEU A 1 99 ? 11.815 -4.295 -9.128 1.00 91.50 99 LEU A N 1
ATOM 800 C CA . LEU A 1 99 ? 11.808 -3.261 -8.098 1.00 91.50 99 LEU A CA 1
ATOM 801 C C . LEU A 1 99 ? 10.574 -2.359 -8.226 1.00 91.50 99 LEU A C 1
ATOM 803 O O . LEU A 1 99 ? 9.931 -2.072 -7.222 1.00 91.50 99 LEU A O 1
ATOM 807 N N . ILE A 1 100 ? 10.188 -1.984 -9.448 1.00 93.00 100 ILE A N 1
ATOM 808 C CA . ILE A 1 100 ? 8.977 -1.187 -9.695 1.00 93.00 100 ILE A CA 1
ATOM 809 C C . ILE A 1 100 ? 7.714 -1.950 -9.270 1.00 93.00 100 ILE A C 1
ATOM 811 O O . ILE A 1 100 ? 6.850 -1.371 -8.612 1.00 93.00 100 ILE A O 1
ATOM 815 N N . LEU A 1 101 ? 7.618 -3.250 -9.573 1.00 93.62 101 LEU A N 1
ATOM 816 C CA . LEU A 1 101 ? 6.510 -4.095 -9.113 1.00 93.62 101 LEU A CA 1
ATOM 817 C C . LEU A 1 101 ? 6.481 -4.214 -7.583 1.00 93.62 101 LEU A C 1
ATOM 819 O O . LEU A 1 101 ? 5.419 -4.057 -6.984 1.00 93.62 101 LEU A O 1
ATOM 823 N N . THR A 1 102 ? 7.632 -4.430 -6.940 1.00 94.06 102 THR A N 1
ATOM 824 C CA . THR A 1 102 ? 7.727 -4.464 -5.473 1.00 94.06 102 THR A CA 1
ATOM 825 C C . THR A 1 102 ? 7.276 -3.142 -4.857 1.00 94.06 102 THR A C 1
ATOM 827 O O . THR A 1 102 ? 6.484 -3.162 -3.918 1.00 94.06 102 THR A O 1
ATOM 830 N N . ILE A 1 103 ? 7.709 -1.997 -5.401 1.00 94.19 103 ILE A N 1
ATOM 831 C CA . ILE A 1 103 ? 7.254 -0.674 -4.949 1.00 94.19 103 ILE A CA 1
ATOM 832 C C . ILE A 1 103 ? 5.741 -0.550 -5.122 1.00 94.19 103 ILE A C 1
ATOM 834 O O . ILE A 1 103 ? 5.070 -0.126 -4.188 1.00 94.19 103 ILE A O 1
ATOM 838 N N . PHE A 1 104 ? 5.185 -0.955 -6.265 1.00 93.56 104 PHE A N 1
ATOM 839 C CA . PHE A 1 104 ? 3.744 -0.897 -6.512 1.00 93.56 104 PHE A CA 1
ATOM 840 C C . PHE A 1 104 ? 2.938 -1.681 -5.460 1.00 93.56 104 PHE A C 1
ATOM 842 O O . PHE A 1 104 ? 2.016 -1.133 -4.852 1.00 93.56 104 PHE A O 1
ATOM 849 N N . PHE A 1 105 ? 3.311 -2.935 -5.183 1.00 94.88 105 PHE A N 1
ATOM 850 C CA . PHE A 1 105 ? 2.651 -3.732 -4.144 1.00 94.88 105 PHE A CA 1
ATOM 851 C C . PHE A 1 105 ? 2.870 -3.159 -2.742 1.00 94.88 105 PHE A C 1
ATOM 853 O O . PHE A 1 105 ? 1.944 -3.156 -1.930 1.00 94.88 105 PHE A O 1
ATOM 860 N N . ALA A 1 106 ? 4.064 -2.639 -2.459 1.00 94.69 106 ALA A N 1
ATOM 861 C CA . ALA A 1 106 ? 4.370 -2.024 -1.176 1.00 94.69 106 ALA A CA 1
ATOM 862 C C . ALA A 1 106 ? 3.573 -0.726 -0.950 1.00 94.69 106 ALA A C 1
ATOM 864 O O . ALA A 1 106 ? 3.085 -0.516 0.158 1.00 94.69 106 ALA A O 1
ATOM 865 N N . VAL A 1 107 ? 3.347 0.093 -1.988 1.00 95.12 107 VAL A N 1
ATOM 866 C CA . VAL A 1 107 ? 2.433 1.251 -1.945 1.00 95.12 107 VAL A CA 1
ATOM 867 C C . VAL A 1 107 ? 1.025 0.788 -1.591 1.00 95.12 107 VAL A C 1
ATOM 869 O O . VAL A 1 107 ? 0.417 1.326 -0.667 1.00 95.12 107 VAL A O 1
ATOM 872 N N . PHE A 1 108 ? 0.506 -0.221 -2.295 1.00 94.81 108 PHE A N 1
ATOM 873 C CA . PHE A 1 108 ? -0.845 -0.728 -2.055 1.00 94.81 108 PHE A CA 1
ATOM 874 C C . PHE A 1 108 ? -1.010 -1.248 -0.622 1.00 94.81 108 PHE A C 1
ATOM 876 O O . PHE A 1 108 ? -1.954 -0.873 0.076 1.00 94.81 108 PHE A O 1
ATOM 883 N N . LEU A 1 109 ? -0.054 -2.056 -0.156 1.00 94.19 109 LEU A N 1
ATOM 884 C CA . LEU A 1 109 ? -0.036 -2.577 1.206 1.00 94.19 109 LEU A CA 1
ATOM 885 C C . LEU A 1 109 ? 0.082 -1.452 2.243 1.00 94.19 109 LEU A C 1
ATOM 887 O O . LEU A 1 109 ? -0.625 -1.479 3.245 1.00 94.19 109 LEU A O 1
ATOM 891 N N . SER A 1 110 ? 0.930 -0.451 1.994 1.00 96.19 110 SER A N 1
ATOM 892 C CA . SER A 1 110 ? 1.113 0.724 2.853 1.00 96.19 110 SER A CA 1
ATOM 893 C C . SER A 1 110 ? -0.174 1.542 2.986 1.00 96.19 110 SER A C 1
ATOM 895 O O . SER A 1 110 ? -0.570 1.891 4.098 1.00 96.19 110 SER A O 1
ATOM 897 N N . ILE A 1 111 ? -0.890 1.776 1.881 1.00 95.50 111 ILE A N 1
ATOM 898 C CA . ILE A 1 111 ? -2.187 2.468 1.887 1.00 95.50 111 ILE A CA 1
ATOM 899 C C . ILE A 1 111 ? -3.225 1.654 2.666 1.00 95.50 111 ILE A C 1
ATOM 901 O O . ILE A 1 111 ? -3.898 2.194 3.544 1.00 95.50 111 ILE A O 1
ATOM 905 N N . ALA A 1 112 ? -3.345 0.354 2.381 1.00 95.25 112 ALA A N 1
ATOM 906 C CA . ALA A 1 112 ? -4.287 -0.522 3.073 1.00 95.25 112 ALA A CA 1
ATOM 907 C C . ALA A 1 112 ? -4.001 -0.585 4.584 1.00 95.25 112 ALA A C 1
ATOM 909 O O . ALA A 1 112 ? -4.924 -0.473 5.397 1.00 95.25 112 ALA A O 1
ATOM 910 N N . ALA A 1 113 ? -2.724 -0.696 4.960 1.00 95.44 113 ALA A N 1
ATOM 911 C CA . ALA A 1 113 ? -2.275 -0.639 6.344 1.00 95.44 113 ALA A CA 1
ATOM 912 C C . ALA A 1 113 ? -2.614 0.715 6.980 1.00 95.44 113 ALA A C 1
ATOM 914 O O . ALA A 1 113 ? -3.216 0.741 8.045 1.00 95.44 113 ALA A O 1
ATOM 915 N N . GLY A 1 114 ? -2.333 1.836 6.309 1.00 95.00 114 GLY A N 1
ATOM 916 C CA . GLY A 1 114 ? -2.670 3.177 6.790 1.00 95.00 114 GLY A CA 1
ATOM 917 C C . GLY A 1 114 ? -4.168 3.367 7.050 1.00 95.0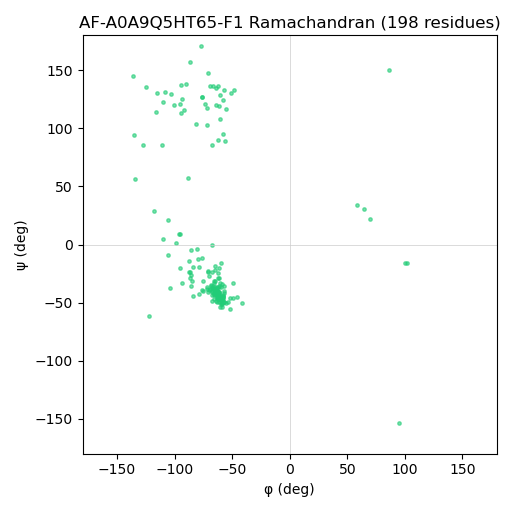0 114 GLY A C 1
ATOM 918 O O . GLY A 1 114 ? -4.554 3.873 8.104 1.00 95.00 114 GLY A O 1
ATOM 919 N N . ILE A 1 115 ? -5.030 2.892 6.145 1.00 95.00 115 ILE A N 1
ATOM 920 C CA . ILE A 1 115 ? -6.492 2.924 6.326 1.00 95.00 115 ILE A CA 1
ATOM 921 C C . ILE A 1 115 ? -6.905 2.093 7.549 1.00 95.00 115 ILE A C 1
ATOM 923 O O . ILE A 1 115 ? -7.687 2.561 8.380 1.00 95.00 115 ILE A O 1
ATOM 927 N N . MET A 1 116 ? -6.362 0.881 7.690 1.00 94.00 116 MET A N 1
ATOM 928 C CA . MET A 1 116 ? -6.599 0.017 8.853 1.00 94.00 116 MET A CA 1
ATOM 929 C C . MET A 1 116 ? -6.114 0.666 10.158 1.00 94.00 116 MET A C 1
ATOM 931 O O . MET A 1 116 ? -6.819 0.617 11.167 1.00 94.00 116 MET A O 1
ATOM 935 N N . THR A 1 117 ? -4.956 1.327 10.151 1.00 94.50 117 THR A N 1
ATOM 936 C CA . THR A 1 117 ? -4.418 2.079 11.294 1.00 94.50 117 THR A CA 1
ATOM 937 C C . THR A 1 117 ? -5.376 3.182 11.721 1.00 94.50 117 THR A C 1
ATOM 939 O O . THR A 1 117 ? -5.733 3.279 12.890 1.00 94.50 117 THR A O 1
ATOM 942 N N . LEU A 1 118 ? -5.859 3.993 10.779 1.00 93.31 118 LEU A N 1
ATOM 943 C CA . LEU A 1 118 ? -6.799 5.071 11.089 1.00 93.31 118 LEU A CA 1
ATOM 944 C C . LEU A 1 118 ? -8.130 4.529 11.623 1.00 93.31 118 LEU A C 1
ATOM 946 O O . LEU 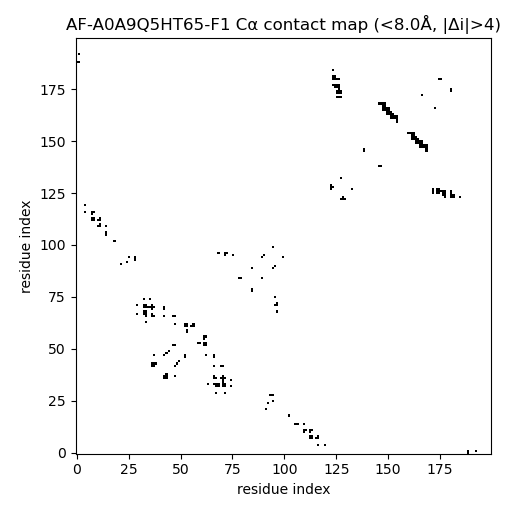A 1 118 ? -8.662 5.055 12.602 1.00 93.31 118 LEU A O 1
ATOM 950 N N . ALA A 1 119 ? -8.652 3.456 11.024 1.00 92.19 119 ALA A N 1
ATOM 951 C CA . ALA A 1 119 ? -9.877 2.811 11.488 1.00 92.19 119 ALA A CA 1
ATOM 952 C C . ALA A 1 119 ? -9.727 2.266 12.917 1.00 92.19 119 ALA A C 1
ATOM 954 O O . ALA A 1 119 ? -10.590 2.501 13.760 1.00 92.19 119 ALA A O 1
ATOM 955 N N . THR A 1 120 ? -8.610 1.603 13.213 1.00 91.69 120 THR A N 1
ATOM 956 C CA . THR A 1 120 ? -8.345 1.026 14.536 1.00 91.69 120 THR A CA 1
ATOM 957 C C . THR A 1 120 ? -8.077 2.090 15.603 1.00 91.69 120 THR A C 1
ATOM 959 O O . THR A 1 120 ? -8.625 1.992 16.699 1.00 91.69 120 THR A O 1
ATOM 962 N N . ILE A 1 121 ? -7.328 3.153 15.290 1.00 92.06 121 ILE A N 1
ATOM 963 C CA . ILE A 1 121 ? -7.142 4.325 16.168 1.00 92.06 121 ILE A CA 1
ATOM 964 C C . ILE A 1 121 ? -8.491 4.960 16.508 1.00 92.06 121 ILE A C 1
ATOM 966 O O . ILE A 1 121 ? -8.763 5.281 17.670 1.00 92.06 121 ILE A O 1
ATOM 970 N N . ARG A 1 122 ? -9.354 5.134 15.502 1.00 92.50 122 ARG A N 1
ATOM 971 C CA . ARG A 1 122 ? -10.699 5.682 15.686 1.00 92.50 122 ARG A CA 1
ATOM 972 C C . ARG A 1 122 ? -11.541 4.785 16.592 1.00 92.50 122 ARG A C 1
ATOM 974 O O . ARG A 1 122 ? -12.197 5.287 17.502 1.00 92.50 122 ARG A O 1
ATOM 981 N N . ASP A 1 123 ? -11.504 3.477 16.367 1.00 91.56 123 ASP A N 1
ATOM 982 C CA . ASP A 1 123 ? -12.271 2.516 17.158 1.00 91.56 123 ASP A CA 1
ATOM 983 C C . ASP A 1 123 ? -11.782 2.478 18.618 1.00 91.56 123 ASP A C 1
ATOM 985 O O . ASP A 1 123 ? -12.610 2.547 19.525 1.00 91.56 123 ASP A O 1
ATOM 989 N N . ILE A 1 124 ? -10.466 2.520 18.869 1.00 91.50 124 ILE A N 1
ATOM 990 C CA . ILE A 1 124 ? -9.896 2.656 20.226 1.00 91.50 124 ILE A CA 1
ATOM 991 C C . ILE A 1 124 ? -10.345 3.962 20.878 1.00 91.50 124 ILE A C 1
ATOM 993 O O . ILE A 1 124 ? -10.777 3.967 22.029 1.00 91.50 124 ILE A O 1
ATOM 997 N N . THR A 1 125 ? -10.280 5.072 20.142 1.00 93.12 125 THR A N 1
ATOM 998 C CA . THR A 1 125 ? -10.635 6.399 20.661 1.00 93.12 125 THR A CA 1
ATOM 999 C C . THR A 1 125 ? -12.086 6.445 21.137 1.00 93.12 125 THR A C 1
ATOM 1001 O O . THR A 1 125 ? -12.364 7.051 22.170 1.00 93.12 125 THR A O 1
ATOM 1004 N N . PHE A 1 126 ? -12.990 5.754 20.440 1.00 91.19 126 PHE A N 1
ATOM 1005 C CA . PHE A 1 126 ? -14.410 5.668 20.787 1.00 91.19 126 PHE A CA 1
ATOM 1006 C C . PHE A 1 126 ? -14.798 4.428 21.601 1.00 91.19 126 PHE A C 1
ATOM 1008 O O . PHE A 1 126 ? -15.992 4.168 21.756 1.00 91.19 126 PHE A O 1
ATOM 1015 N N . GLY A 1 127 ? -13.826 3.641 22.077 1.00 88.75 127 GLY A N 1
ATOM 1016 C CA . GLY A 1 127 ? -14.089 2.424 22.845 1.00 88.75 127 GLY A CA 1
ATOM 1017 C C . GLY A 1 127 ? -14.950 1.408 22.086 1.00 88.75 127 GLY A C 1
ATOM 1018 O O . GLY A 1 127 ? -15.790 0.746 22.679 1.00 88.75 127 GLY A O 1
ATOM 1019 N N . ARG A 1 128 ? -14.818 1.307 20.763 1.00 88.94 128 ARG A N 1
ATOM 1020 C CA . ARG A 1 128 ? -15.587 0.353 19.953 1.00 88.94 128 ARG A CA 1
ATOM 1021 C C . ARG A 1 128 ? -14.797 -0.922 19.747 1.00 88.94 128 ARG A C 1
ATOM 1023 O O . ARG A 1 128 ? -13.606 -0.880 19.445 1.00 88.94 128 ARG A O 1
ATOM 1030 N N . THR A 1 129 ? -15.473 -2.057 19.866 1.00 85.12 129 THR A N 1
ATOM 1031 C CA . THR A 1 129 ? -14.894 -3.331 19.450 1.00 85.12 129 THR A CA 1
ATOM 1032 C C . THR A 1 129 ? -15.150 -3.561 17.964 1.00 85.12 129 THR A C 1
ATOM 1034 O O . THR A 1 129 ? -16.092 -3.025 17.378 1.00 85.12 129 THR A O 1
ATOM 1037 N N . THR A 1 130 ? -14.326 -4.394 17.332 1.00 82.31 130 THR A N 1
ATOM 1038 C CA . THR A 1 130 ? -14.507 -4.744 15.918 1.00 82.31 130 THR A CA 1
ATOM 1039 C C . THR A 1 130 ? -15.867 -5.417 15.682 1.00 82.31 130 THR A C 1
ATOM 1041 O O . THR A 1 130 ? -16.506 -5.174 14.660 1.00 82.31 130 THR A O 1
ATOM 1044 N N . LEU A 1 131 ? -16.353 -6.191 16.663 1.00 79.00 131 LEU A N 1
ATOM 1045 C CA . LEU A 1 131 ? -17.677 -6.820 16.641 1.00 79.00 131 LEU A CA 1
ATOM 1046 C C . LEU A 1 131 ? -18.811 -5.783 16.612 1.00 79.00 131 LEU A C 1
ATOM 1048 O O . LEU A 1 131 ? -19.758 -5.943 15.840 1.00 79.00 131 LEU A O 1
ATOM 1052 N N . ASP A 1 132 ? -18.684 -4.685 17.364 1.00 77.50 132 ASP A N 1
ATOM 1053 C CA . ASP A 1 132 ? -19.683 -3.604 17.379 1.00 77.50 132 ASP A CA 1
ATOM 1054 C C . ASP A 1 132 ? -19.790 -2.889 16.025 1.00 77.50 132 ASP A C 1
ATOM 1056 O O . ASP A 1 132 ? -20.862 -2.407 15.644 1.00 77.50 132 ASP A O 1
ATOM 1060 N N . THR A 1 133 ? -18.676 -2.810 15.291 1.00 75.88 133 THR A N 1
ATOM 1061 C CA . THR A 1 133 ? -18.616 -2.184 13.966 1.00 75.88 133 THR A CA 1
ATOM 1062 C C . THR A 1 133 ? -19.247 -3.076 12.891 1.00 75.88 133 THR A C 1
ATOM 1064 O O . THR A 1 133 ? -19.968 -2.568 12.028 1.00 75.88 133 THR A O 1
ATOM 1067 N N . PHE A 1 134 ? -19.033 -4.395 12.942 1.00 73.44 134 PHE A N 1
ATOM 1068 C CA . PHE A 1 134 ? -19.606 -5.329 11.963 1.00 73.44 134 PHE A CA 1
ATOM 1069 C C . PHE A 1 134 ? -21.096 -5.606 12.195 1.00 73.44 134 PHE A C 1
ATOM 1071 O O . PHE A 1 134 ?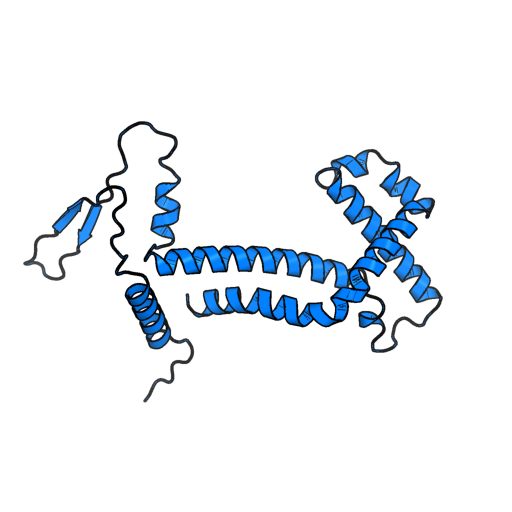 -21.862 -5.633 11.232 1.00 73.44 134 PHE A O 1
ATOM 1078 N N . GLY A 1 135 ? -21.536 -5.723 13.453 1.00 66.44 135 GLY A N 1
ATOM 1079 C CA . GLY A 1 135 ? -22.930 -6.044 13.783 1.00 66.44 135 GLY A CA 1
ATOM 1080 C C . GLY A 1 135 ? -23.953 -4.998 13.321 1.00 66.44 135 GLY A C 1
ATOM 1081 O O . GLY A 1 135 ? -25.110 -5.327 13.077 1.00 66.44 135 GLY A O 1
ATOM 1082 N N . LYS A 1 136 ? -23.539 -3.737 13.136 1.00 62.50 136 LYS A N 1
ATOM 1083 C CA . LYS A 1 136 ? -24.442 -2.641 12.738 1.00 62.50 136 LYS A CA 1
ATOM 1084 C C . LYS A 1 136 ? -24.688 -2.541 11.228 1.00 62.50 136 LYS A C 1
ATOM 1086 O O . LYS A 1 136 ? -25.681 -1.941 10.831 1.00 62.50 136 LYS A O 1
ATOM 1091 N N . LYS A 1 137 ? -23.830 -3.125 10.381 1.00 58.03 137 LYS A N 1
ATOM 1092 C CA . LYS A 1 137 ? -23.953 -3.022 8.911 1.00 58.03 137 LYS A CA 1
ATOM 1093 C C . LYS A 1 137 ? -25.008 -3.951 8.298 1.00 58.03 137 LYS A C 1
ATOM 1095 O O . LYS A 1 137 ? -25.459 -3.679 7.195 1.00 58.03 137 LYS A O 1
ATOM 1100 N N . GLY A 1 138 ? -25.433 -5.006 8.997 1.00 53.75 138 GLY A N 1
ATOM 1101 C CA . GLY A 1 138 ? -26.452 -5.942 8.496 1.00 53.75 138 GLY A CA 1
ATOM 1102 C C . GLY A 1 138 ? -27.904 -5.462 8.630 1.00 53.75 138 GLY A C 1
ATOM 1103 O O . GLY A 1 138 ? -28.794 -6.051 8.032 1.00 53.75 138 GLY A O 1
ATOM 1104 N N . ALA A 1 139 ? -28.163 -4.399 9.399 1.00 54.75 139 ALA A N 1
ATOM 1105 C CA . ALA A 1 139 ? -29.522 -3.968 9.747 1.00 54.75 139 ALA A CA 1
ATOM 1106 C C . ALA A 1 139 ? -30.062 -2.809 8.887 1.00 54.75 139 ALA A C 1
ATOM 1108 O O . ALA A 1 139 ? -31.176 -2.348 9.113 1.00 54.75 139 ALA A O 1
ATOM 1109 N N . SER A 1 140 ? -29.296 -2.313 7.909 1.00 51.38 140 SER A N 1
ATOM 1110 C CA . SER A 1 140 ? -29.667 -1.124 7.125 1.00 51.38 140 SER A CA 1
ATOM 1111 C C . SER A 1 140 ? -30.670 -1.382 5.992 1.00 51.38 140 SER A C 1
ATOM 1113 O O . SER A 1 140 ? -31.071 -0.429 5.335 1.00 51.38 140 SER A O 1
ATOM 1115 N N . GLY A 1 141 ? -31.068 -2.636 5.748 1.00 52.84 141 GLY A N 1
ATOM 1116 C CA . GLY A 1 141 ? -32.023 -3.006 4.691 1.00 52.84 141 GLY A CA 1
ATOM 1117 C C . GLY A 1 141 ? -33.431 -3.376 5.172 1.00 52.84 141 GLY A C 1
ATOM 1118 O O . GLY A 1 141 ? -34.318 -3.531 4.342 1.00 52.84 141 GLY A O 1
ATOM 1119 N N . ALA A 1 142 ? -33.657 -3.518 6.482 1.00 53.81 142 ALA A N 1
ATOM 1120 C CA . ALA A 1 142 ? -34.950 -3.924 7.033 1.00 53.81 142 ALA A CA 1
ATOM 1121 C C . ALA A 1 142 ? -35.539 -2.803 7.900 1.00 53.81 142 ALA A C 1
ATOM 1123 O O . ALA A 1 142 ? -34.994 -2.437 8.942 1.00 53.81 142 ALA A O 1
ATOM 1124 N N . GLU A 1 143 ? -36.655 -2.243 7.444 1.00 53.50 143 GLU A N 1
ATOM 1125 C CA . GLU A 1 143 ? -37.425 -1.212 8.129 1.00 53.50 143 GLU A CA 1
ATOM 1126 C C . GLU A 1 143 ? -37.720 -1.534 9.613 1.00 53.50 143 GLU A C 1
ATOM 1128 O O . GLU A 1 143 ? -38.260 -2.577 9.976 1.00 53.50 143 GLU A O 1
ATOM 1133 N N . ARG A 1 144 ? -37.474 -0.527 10.461 1.00 49.41 144 ARG A N 1
ATOM 1134 C CA . ARG A 1 144 ? -38.332 -0.121 11.595 1.00 49.41 144 ARG A CA 1
ATOM 1135 C C . ARG A 1 144 ? -38.483 -1.010 12.837 1.00 49.41 144 ARG A C 1
ATOM 1137 O O . ARG A 1 144 ? -39.372 -0.749 13.646 1.00 49.41 144 ARG A O 1
ATOM 1144 N N . ARG A 1 145 ? -37.554 -1.916 13.139 1.00 53.81 145 ARG A N 1
ATOM 1145 C CA . ARG A 1 145 ? -37.306 -2.325 14.541 1.00 53.81 145 ARG A CA 1
ATOM 1146 C C . ARG A 1 145 ? -35.810 -2.364 14.796 1.00 53.81 145 ARG A C 1
ATOM 1148 O O . ARG A 1 145 ? -35.149 -3.344 14.478 1.00 53.81 145 ARG A O 1
ATOM 1155 N N . GLY A 1 146 ? -35.274 -1.260 15.320 1.00 57.56 146 GLY A N 1
ATOM 1156 C CA . GLY A 1 146 ? -33.851 -1.151 15.635 1.00 57.56 146 GLY A CA 1
ATOM 1157 C C . GLY A 1 146 ? -33.404 -2.355 16.473 1.00 57.56 146 GLY A C 1
ATOM 1158 O O . GLY A 1 146 ? -34.098 -2.678 17.441 1.00 57.56 146 GLY A O 1
ATOM 1159 N N . PRO A 1 147 ? -32.302 -3.040 16.111 1.00 58.25 147 PRO A N 1
ATOM 1160 C CA . PRO A 1 147 ? -31.834 -4.193 16.862 1.00 58.25 147 PRO A CA 1
ATOM 1161 C C . PRO A 1 147 ? -31.510 -3.731 18.281 1.00 58.25 147 PRO A C 1
ATOM 1163 O O . PRO A 1 147 ? -30.558 -2.984 18.511 1.00 58.25 147 PRO A O 1
ATOM 1166 N N . SER A 1 148 ? -32.350 -4.113 19.240 1.00 68.38 148 SER A N 1
ATOM 1167 C CA . SER A 1 148 ? -32.079 -3.866 20.647 1.00 68.38 148 SER A CA 1
ATOM 1168 C C . SER A 1 148 ? -30.956 -4.803 21.064 1.00 68.38 148 SER A C 1
ATOM 1170 O O . SER A 1 148 ? -31.183 -5.998 21.244 1.00 68.38 148 SER A O 1
ATOM 1172 N N . SER A 1 149 ? -29.743 -4.273 21.184 1.00 75.44 149 SER A N 1
ATOM 1173 C CA . SER A 1 149 ? -28.646 -5.001 21.810 1.00 75.44 149 SER A CA 1
ATOM 1174 C C . SER A 1 149 ? -28.930 -5.131 23.305 1.00 75.44 149 SER A C 1
ATOM 1176 O O . SER A 1 149 ? -29.361 -4.176 23.953 1.00 75.44 149 SER A O 1
ATOM 1178 N N . PHE A 1 150 ? -28.690 -6.314 23.861 1.00 83.88 150 PHE A N 1
ATOM 1179 C CA . PHE A 1 150 ? -28.829 -6.572 25.289 1.00 83.88 150 PHE A CA 1
ATOM 1180 C C . PHE A 1 150 ? -27.460 -6.917 25.871 1.00 83.88 150 PHE A C 1
ATOM 1182 O O . PHE A 1 150 ? -26.749 -7.765 25.335 1.00 83.88 150 PHE A O 1
ATOM 1189 N N . LEU A 1 151 ? -27.091 -6.260 26.968 1.00 84.69 151 LEU A N 1
ATOM 1190 C CA . LEU A 1 151 ? -25.900 -6.582 27.742 1.00 84.69 151 LEU A CA 1
ATOM 1191 C C . LEU A 1 151 ? -26.293 -7.566 28.845 1.00 84.69 151 LEU A C 1
ATOM 1193 O O . LEU A 1 151 ? -27.061 -7.223 29.744 1.00 84.69 151 LEU A O 1
ATOM 1197 N N . CYS A 1 152 ? -25.760 -8.783 28.782 1.00 85.00 152 CYS A N 1
ATOM 1198 C CA . CYS A 1 152 ? -25.911 -9.771 29.844 1.00 85.00 152 CYS A CA 1
ATOM 1199 C C . CYS A 1 152 ? -24.687 -9.710 30.761 1.00 85.00 152 CYS A C 1
ATOM 1201 O O . CYS A 1 152 ? -23.564 -9.918 30.301 1.00 85.00 152 CYS A O 1
ATOM 1203 N N . ILE A 1 153 ? -24.897 -9.429 32.049 1.00 85.06 153 ILE A N 1
ATOM 1204 C CA . ILE A 1 153 ? -23.833 -9.517 33.053 1.00 85.06 153 ILE A CA 1
ATOM 1205 C C . ILE A 1 153 ? -23.920 -10.911 33.684 1.00 85.06 153 ILE A C 1
ATOM 1207 O O . ILE A 1 153 ? -24.922 -11.210 34.346 1.00 85.06 153 ILE A O 1
ATOM 1211 N N . PRO A 1 154 ? -22.921 -11.790 33.472 1.00 82.31 154 PRO A N 1
ATOM 1212 C CA . PRO A 1 154 ? -22.929 -13.107 34.085 1.00 82.31 154 PRO A CA 1
ATOM 1213 C C . PRO A 1 154 ? -22.842 -12.961 35.606 1.00 82.31 154 PRO A C 1
ATOM 1215 O O . PRO A 1 154 ? -22.040 -12.188 36.128 1.00 82.31 154 PRO A O 1
ATOM 1218 N N . ALA A 1 155 ? -23.678 -13.707 36.320 1.00 84.44 155 ALA A N 1
ATOM 1219 C CA . ALA A 1 155 ? -23.599 -13.785 37.766 1.00 84.44 155 ALA A CA 1
ATOM 1220 C C . ALA A 1 155 ? -22.385 -14.627 38.170 1.00 84.44 155 ALA A C 1
ATOM 1222 O O . ALA A 1 155 ? -22.285 -15.794 37.798 1.00 84.44 155 ALA A O 1
ATOM 1223 N N . THR A 1 156 ? -21.469 -14.036 38.932 1.00 78.62 156 THR A N 1
ATOM 1224 C CA . THR A 1 156 ? -20.260 -14.707 39.436 1.00 78.62 156 THR A CA 1
ATOM 1225 C C . THR A 1 156 ? -20.549 -15.657 40.604 1.00 78.62 156 THR A C 1
ATOM 1227 O O . THR A 1 156 ? -19.687 -16.437 40.986 1.00 78.62 156 THR A O 1
ATOM 1230 N N . SER A 1 157 ? -21.753 -15.593 41.182 1.00 80.50 157 SER A N 1
ATOM 1231 C CA . SER A 1 157 ? -22.201 -16.415 42.308 1.00 80.50 157 SER A CA 1
ATOM 1232 C C . SER A 1 157 ? -23.625 -16.908 42.056 1.00 80.50 157 SER A C 1
ATOM 1234 O O . SER A 1 157 ? -24.439 -16.170 41.499 1.00 80.50 157 SER A O 1
ATOM 1236 N N . SER A 1 158 ? -23.939 -18.129 42.499 1.00 75.06 158 SER A N 1
ATOM 1237 C CA . SER A 1 158 ? -25.275 -18.743 42.406 1.00 75.06 158 SER A CA 1
ATOM 1238 C C . SER A 1 158 ? -26.370 -17.945 43.126 1.00 75.06 158 SER A C 1
ATOM 1240 O O . SER A 1 158 ? -27.550 -18.156 42.862 1.00 75.06 158 SER A O 1
ATOM 1242 N N . LEU A 1 159 ? -25.988 -17.005 43.997 1.00 76.00 159 LEU A N 1
ATOM 1243 C CA . LEU A 1 159 ? -26.898 -16.135 44.744 1.00 76.00 159 LEU A CA 1
ATOM 1244 C C . LEU A 1 159 ? -27.282 -14.846 43.998 1.00 76.00 159 LEU A C 1
ATOM 1246 O O . LEU A 1 159 ? -28.221 -14.163 44.400 1.00 76.00 159 LEU A O 1
ATOM 1250 N N . ILE A 1 160 ? -26.576 -14.484 42.922 1.00 74.81 160 ILE A N 1
ATOM 1251 C CA . ILE A 1 160 ? -26.836 -13.247 42.175 1.00 74.81 160 ILE A CA 1
ATOM 1252 C C . ILE A 1 160 ? -27.643 -13.600 40.924 1.00 74.81 160 ILE A C 1
ATOM 1254 O O . ILE A 1 160 ? -27.196 -14.363 40.075 1.00 74.81 160 ILE A O 1
ATOM 1258 N N . GLN A 1 161 ? -28.846 -13.042 40.779 1.00 78.69 161 GLN A N 1
ATOM 1259 C CA . GLN A 1 161 ? -29.631 -13.224 39.556 1.00 78.69 161 GLN A CA 1
ATOM 1260 C C . GLN A 1 161 ? -28.938 -12.547 38.364 1.00 78.69 161 GLN A C 1
ATOM 1262 O O . GLN A 1 161 ? -28.459 -11.414 38.469 1.00 78.69 161 GLN A O 1
ATOM 1267 N N . ARG A 1 162 ? -28.902 -13.234 37.213 1.00 82.25 162 ARG A N 1
ATOM 1268 C CA . ARG A 1 162 ? -28.406 -12.666 35.949 1.00 82.25 162 ARG A CA 1
ATOM 1269 C C . ARG A 1 162 ? -29.219 -11.419 35.608 1.00 82.25 162 ARG A C 1
ATOM 1271 O O . ARG A 1 162 ? -30.441 -11.493 35.499 1.00 82.25 162 ARG A O 1
ATOM 1278 N N . LYS A 1 163 ? -28.543 -10.286 35.413 1.00 84.44 163 LYS A N 1
ATOM 1279 C CA . LYS A 1 163 ? -29.181 -9.032 34.996 1.00 84.44 163 LYS A CA 1
ATOM 1280 C C . LYS A 1 163 ? -28.922 -8.787 33.516 1.00 84.44 163 LYS A C 1
ATOM 1282 O O . LYS A 1 163 ? -27.780 -8.842 33.057 1.00 84.44 163 LYS A O 1
ATOM 1287 N N . VAL A 1 164 ? -30.001 -8.515 32.788 1.00 86.81 164 VAL A N 1
ATOM 1288 C CA . VAL A 1 164 ? -29.978 -8.162 31.368 1.00 86.81 164 VAL A CA 1
ATOM 1289 C C . VAL A 1 164 ? -30.355 -6.693 31.244 1.00 86.81 164 VAL A C 1
ATOM 1291 O O . VAL A 1 164 ? -31.423 -6.285 31.693 1.00 86.81 164 VAL A O 1
ATOM 1294 N N . TYR A 1 165 ? -29.478 -5.904 30.634 1.00 87.25 165 TYR A N 1
ATOM 1295 C CA . TYR A 1 165 ? -29.699 -4.482 30.395 1.00 87.25 165 TYR A CA 1
ATOM 1296 C C . TYR A 1 165 ? -29.948 -4.244 28.912 1.00 87.25 165 TYR A C 1
ATOM 1298 O O . TYR A 1 165 ?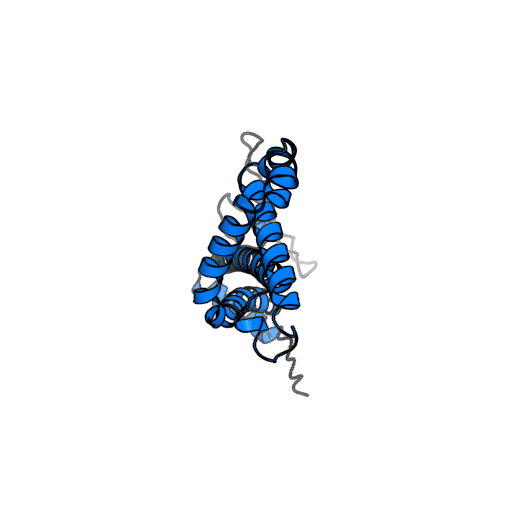 -29.199 -4.727 28.062 1.00 87.25 165 TYR A O 1
ATOM 1306 N N . LYS A 1 166 ? -31.001 -3.491 28.587 1.00 86.94 166 LYS A N 1
ATOM 1307 C CA . LYS A 1 166 ? -31.242 -3.037 27.217 1.00 86.94 166 LYS A CA 1
ATOM 1308 C C . LYS A 1 166 ? -30.282 -1.893 26.906 1.00 86.94 166 LYS A C 1
ATOM 1310 O O . LYS A 1 166 ? -30.232 -0.919 27.649 1.00 86.94 166 LYS A O 1
ATOM 1315 N N . VAL A 1 167 ? -29.546 -2.012 25.810 1.00 85.12 167 VAL A N 1
ATOM 1316 C CA . VAL A 1 167 ? -28.608 -0.992 25.340 1.00 85.12 167 VAL A CA 1
ATOM 1317 C C . VAL A 1 167 ? -29.341 -0.110 24.340 1.00 85.12 167 VAL A C 1
ATOM 1319 O O . VAL A 1 167 ? -29.941 -0.616 23.386 1.00 85.12 167 VAL A O 1
ATOM 1322 N N . LEU A 1 168 ? -29.339 1.202 24.571 1.00 82.44 168 LEU A N 1
ATOM 1323 C CA . LEU A 1 168 ? -30.025 2.133 23.684 1.00 82.44 168 LEU A CA 1
ATOM 1324 C C . LEU A 1 168 ? -29.279 2.254 22.344 1.00 82.44 168 LEU A C 1
ATOM 1326 O O . LEU A 1 168 ? -28.050 2.139 22.286 1.00 82.44 168 LEU A O 1
ATOM 1330 N N . PRO A 1 169 ? -29.993 2.484 21.230 1.00 77.12 169 PRO A N 1
ATOM 1331 C CA . PRO A 1 169 ? -29.348 2.728 19.949 1.00 77.12 169 PRO A CA 1
ATOM 1332 C C . PRO A 1 169 ? -28.485 3.991 20.039 1.00 77.12 169 PRO A C 1
ATOM 1334 O O . PRO A 1 169 ? -28.980 5.079 20.306 1.00 77.12 169 PRO A O 1
ATOM 1337 N N . GLY A 1 170 ? -27.181 3.834 19.809 1.00 78.12 170 GLY A N 1
ATOM 1338 C CA . GLY A 1 170 ? -26.207 4.926 19.902 1.00 78.12 170 GLY A CA 1
ATOM 1339 C C . GLY A 1 170 ? -25.385 4.927 21.189 1.00 78.12 170 GLY A C 1
ATOM 1340 O O . GLY A 1 170 ? -24.309 5.530 21.182 1.00 78.12 170 GLY A O 1
ATOM 1341 N N . ASP A 1 171 ? -25.806 4.184 22.220 1.00 82.44 171 ASP A N 1
ATOM 1342 C CA . ASP A 1 171 ? -25.002 4.024 23.429 1.00 82.44 171 ASP A CA 1
ATOM 1343 C C . ASP A 1 171 ? -23.678 3.338 23.107 1.00 82.44 171 ASP A C 1
ATOM 1345 O O . ASP A 1 171 ? -23.591 2.362 22.349 1.00 82.44 171 ASP A O 1
ATOM 1349 N N . ARG A 1 172 ? -22.620 3.879 23.704 1.00 84.75 172 ARG A N 1
ATOM 1350 C CA . ARG A 1 172 ? -21.263 3.356 23.600 1.00 84.75 172 ARG A CA 1
ATOM 1351 C C . ARG A 1 172 ? -20.873 2.784 24.953 1.00 84.75 172 ARG A C 1
ATOM 1353 O O . ARG A 1 172 ? -20.257 3.458 25.766 1.00 84.75 172 ARG A O 1
ATOM 1360 N N . LEU A 1 173 ? -21.246 1.525 25.169 1.00 85.00 173 LEU A N 1
ATOM 1361 C CA . LEU A 1 173 ? -21.069 0.798 26.435 1.00 85.00 173 LEU A CA 1
ATOM 1362 C C . LEU A 1 173 ? -19.655 0.885 27.020 1.00 85.00 173 LEU A C 1
ATOM 1364 O O . LEU A 1 173 ? -19.488 0.857 28.236 1.00 85.00 173 LEU A O 1
ATOM 1368 N N . TYR A 1 174 ? -18.644 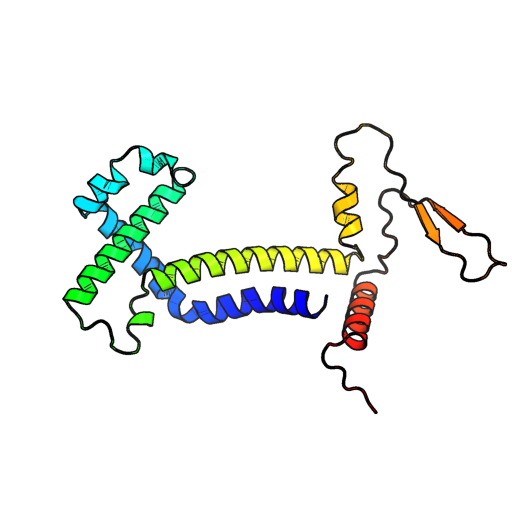0.954 26.155 1.00 87.12 174 TYR A N 1
ATOM 1369 C CA . TYR A 1 174 ? -17.241 0.945 26.554 1.00 87.12 174 TYR A CA 1
ATOM 1370 C C . TYR A 1 174 ? -16.534 2.291 26.340 1.00 87.12 174 TYR A C 1
ATOM 1372 O O . TYR A 1 174 ? -15.324 2.363 26.551 1.00 87.12 174 TYR A O 1
ATOM 1380 N N . ASP A 1 175 ? -17.243 3.349 25.927 1.00 91.31 175 ASP A N 1
ATOM 1381 C CA . ASP A 1 175 ? -16.636 4.668 25.738 1.00 91.31 175 ASP A CA 1
ATOM 1382 C C . ASP A 1 175 ? -16.524 5.383 27.087 1.00 91.31 175 ASP A C 1
ATOM 1384 O O . ASP A 1 175 ? -17.497 5.889 27.637 1.00 91.31 175 ASP A O 1
ATOM 1388 N N . LEU A 1 176 ? -15.313 5.411 27.634 1.00 92.69 176 LEU A N 1
ATOM 1389 C CA . LEU A 1 176 ? -14.987 6.099 28.886 1.00 92.69 176 LEU A CA 1
ATOM 1390 C C . LEU A 1 176 ? -14.442 7.512 28.624 1.00 92.69 176 LEU A C 1
ATOM 1392 O O . LEU A 1 176 ? -13.907 8.156 29.527 1.00 92.69 176 LEU A O 1
ATOM 1396 N N . GLY A 1 177 ? -14.522 7.975 27.374 1.00 94.19 177 GLY A N 1
ATOM 1397 C CA . GLY A 1 177 ? -13.814 9.141 26.871 1.00 94.19 177 GLY A CA 1
ATOM 1398 C C . GLY A 1 177 ? -12.407 8.792 26.382 1.00 94.19 177 GLY A C 1
ATOM 1399 O O . GLY A 1 177 ? -11.735 7.895 26.899 1.00 94.19 177 GLY A O 1
ATOM 1400 N N . TRP A 1 178 ? -11.929 9.547 25.389 1.00 93.94 178 TRP A N 1
ATOM 1401 C CA . TRP A 1 178 ? -10.692 9.240 24.662 1.00 93.94 178 TRP A CA 1
ATOM 1402 C C . TRP A 1 178 ? -9.486 8.992 25.582 1.00 93.94 178 TRP A C 1
ATOM 1404 O O . TRP A 1 178 ? -8.796 7.988 25.424 1.00 93.94 178 TRP A O 1
ATOM 1414 N N . ARG A 1 179 ? -9.258 9.840 26.599 1.00 95.88 179 ARG A N 1
ATOM 1415 C CA . ARG A 1 179 ? -8.126 9.683 27.535 1.00 95.88 179 ARG A CA 1
ATOM 1416 C C . ARG A 1 179 ? -8.190 8.366 28.304 1.00 95.88 179 ARG A C 1
ATOM 1418 O O . ARG A 1 179 ? -7.176 7.686 28.446 1.00 95.88 179 ARG A O 1
ATOM 1425 N N . ALA A 1 180 ? -9.369 8.005 28.806 1.00 95.62 180 ALA A N 1
ATOM 1426 C CA . ALA A 1 180 ? -9.554 6.788 29.587 1.00 95.62 180 ALA A CA 1
ATOM 1427 C C . ALA A 1 180 ? -9.470 5.536 28.703 1.00 95.62 180 ALA A C 1
ATOM 1429 O O . ALA A 1 180 ? -8.856 4.548 29.111 1.00 95.62 180 ALA A O 1
ATOM 1430 N N . ASN A 1 181 ? -10.008 5.603 27.483 1.00 94.25 181 ASN A N 1
ATOM 1431 C CA . ASN A 1 181 ? -9.916 4.528 26.497 1.00 94.25 181 ASN A CA 1
ATOM 1432 C C . ASN A 1 181 ? -8.450 4.244 26.135 1.00 94.25 181 ASN A C 1
ATOM 1434 O O . ASN A 1 181 ? -7.996 3.104 26.244 1.00 94.25 181 ASN A O 1
ATOM 1438 N N . TRP A 1 182 ? -7.676 5.287 25.815 1.00 93.69 182 TRP A N 1
ATOM 1439 C CA . TRP A 1 182 ? -6.242 5.166 25.538 1.00 93.69 182 TRP A CA 1
ATOM 1440 C C . TRP A 1 182 ? -5.453 4.665 26.748 1.00 93.69 182 TRP A C 1
ATOM 1442 O O . TRP A 1 182 ? -4.624 3.768 26.609 1.00 93.69 182 TRP A O 1
ATOM 1452 N N . ARG A 1 183 ? -5.744 5.167 27.957 1.00 94.81 183 ARG A N 1
ATOM 1453 C CA . ARG A 1 183 ? -5.111 4.672 29.189 1.00 94.81 183 ARG A CA 1
ATOM 1454 C C . ARG A 1 183 ? -5.373 3.179 29.393 1.00 94.81 183 ARG A C 1
ATOM 1456 O O . ARG A 1 183 ? -4.433 2.439 29.673 1.00 94.81 183 ARG A O 1
ATOM 1463 N N . LYS A 1 184 ? -6.619 2.719 29.233 1.00 91.44 184 LYS A N 1
ATOM 1464 C CA . LYS A 1 184 ? -6.959 1.289 29.330 1.00 91.44 184 LYS A CA 1
ATOM 1465 C C . LYS A 1 184 ? -6.264 0.464 28.255 1.00 91.44 184 LYS A C 1
ATOM 1467 O O . LYS A 1 184 ? -5.755 -0.608 28.570 1.00 91.44 184 LYS A O 1
ATOM 1472 N N . PHE A 1 185 ? -6.207 0.968 27.024 1.00 90.06 185 PHE A N 1
ATOM 1473 C CA . PHE A 1 185 ? -5.487 0.316 25.938 1.00 90.06 185 PHE A CA 1
ATOM 1474 C C . PHE A 1 185 ? -4.004 0.140 26.291 1.00 90.06 185 PHE A C 1
ATOM 1476 O O . PHE A 1 185 ? -3.528 -0.989 26.317 1.00 90.06 185 PHE A O 1
ATOM 1483 N N . PHE A 1 186 ? -3.287 1.203 26.666 1.00 89.88 186 PHE A N 1
ATOM 1484 C CA . PHE A 1 186 ? -1.868 1.103 27.025 1.00 89.88 186 PHE A CA 1
ATOM 1485 C C . PHE A 1 186 ? -1.610 0.235 28.259 1.00 89.88 186 PHE A C 1
ATOM 1487 O O . PHE A 1 186 ? -0.633 -0.507 28.280 1.00 89.88 186 PHE A O 1
ATOM 1494 N N . LEU A 1 187 ? -2.490 0.262 29.265 1.00 90.19 187 LEU A N 1
ATOM 1495 C CA . LEU A 1 187 ? -2.399 -0.658 30.404 1.00 90.19 187 LEU A CA 1
ATOM 1496 C C . LEU A 1 187 ? -2.553 -2.118 29.965 1.00 90.19 187 LEU A C 1
ATOM 1498 O O . LEU A 1 187 ? -1.809 -2.978 30.429 1.00 90.19 187 LEU A O 1
ATOM 1502 N N . HIS A 1 188 ? -3.478 -2.396 29.046 1.00 85.81 188 HIS A N 1
ATOM 1503 C CA . HIS A 1 188 ? -3.645 -3.723 28.464 1.00 85.81 188 HIS A CA 1
ATOM 1504 C C . HIS A 1 188 ? -2.418 -4.142 27.646 1.00 85.81 188 HIS A C 1
ATOM 1506 O O . HIS A 1 188 ? -1.970 -5.278 27.766 1.00 85.81 188 HIS A O 1
ATOM 1512 N N . VAL A 1 189 ? -1.841 -3.225 26.862 1.00 85.62 189 VAL A N 1
ATOM 1513 C CA . VAL A 1 189 ? -0.592 -3.462 26.123 1.00 85.62 189 VAL A CA 1
ATOM 1514 C C . VAL A 1 189 ? 0.568 -3.755 27.070 1.00 85.62 189 VAL A C 1
ATOM 1516 O O . VAL A 1 189 ? 1.295 -4.710 26.834 1.00 85.62 189 VAL A O 1
ATOM 1519 N N . LYS A 1 190 ? 0.717 -2.984 28.153 1.00 86.19 190 LYS A N 1
ATOM 1520 C CA . LYS A 1 190 ? 1.761 -3.194 29.163 1.00 86.19 190 LYS A CA 1
ATOM 1521 C C . LYS A 1 190 ? 1.608 -4.553 29.846 1.00 86.19 190 LYS A C 1
ATOM 1523 O O . LYS A 1 190 ? 2.583 -5.282 29.961 1.00 86.19 190 LYS A O 1
ATOM 1528 N N . ARG A 1 191 ? 0.386 -4.902 30.268 1.00 85.50 191 ARG A N 1
ATOM 1529 C CA . ARG A 1 191 ? 0.093 -6.165 30.965 1.00 85.50 191 ARG A CA 1
ATOM 1530 C C . ARG A 1 191 ? 0.276 -7.392 30.073 1.00 85.50 191 ARG A C 1
ATOM 1532 O O . ARG A 1 191 ? 0.693 -8.431 30.555 1.00 85.50 191 ARG A O 1
ATOM 1539 N N . ASN A 1 192 ? -0.051 -7.264 28.790 1.00 79.62 192 ASN A N 1
ATOM 1540 C CA . ASN A 1 192 ? -0.000 -8.358 27.820 1.00 79.62 192 ASN A CA 1
ATOM 1541 C C . ASN A 1 192 ? 1.199 -8.230 26.866 1.00 79.62 192 ASN A C 1
ATOM 1543 O O . ASN A 1 192 ? 1.153 -8.737 25.743 1.00 79.62 192 ASN A O 1
ATOM 1547 N N . SER A 1 193 ? 2.225 -7.475 27.262 1.00 68.56 193 SER A N 1
ATOM 1548 C CA . SER A 1 193 ? 3.430 -7.282 26.465 1.00 68.56 193 SER A CA 1
ATOM 1549 C C . SER A 1 193 ? 4.063 -8.635 26.144 1.00 68.56 193 SER A C 1
ATOM 1551 O O . SER A 1 193 ? 4.247 -9.470 27.021 1.00 68.56 193 SER A O 1
ATOM 1553 N N . ILE A 1 194 ? 4.415 -8.817 24.871 1.00 59.00 194 ILE A N 1
ATOM 1554 C CA . ILE A 1 194 ? 5.137 -9.978 24.325 1.00 59.00 194 ILE A CA 1
ATOM 1555 C C . ILE A 1 194 ? 6.561 -10.071 24.905 1.00 59.00 194 ILE A C 1
ATOM 1557 O O . ILE A 1 194 ? 7.158 -11.140 24.907 1.00 59.00 194 ILE A O 1
ATOM 1561 N N . PHE A 1 195 ? 7.083 -8.975 25.462 1.00 59.44 195 PHE A N 1
ATOM 1562 C CA . PHE A 1 195 ? 8.317 -8.959 26.245 1.00 59.44 195 PHE A CA 1
ATOM 1563 C C . PHE A 1 195 ? 8.009 -9.240 27.708 1.00 59.44 195 PHE A C 1
ATOM 1565 O O . PHE A 1 195 ? 8.287 -8.397 28.556 1.00 59.44 195 PHE A O 1
ATOM 1572 N N . GLY A 1 196 ? 7.373 -10.377 27.990 1.00 56.38 196 GLY A N 1
ATOM 1573 C CA . GLY A 1 196 ? 7.260 -10.888 29.348 1.00 56.38 196 GLY A CA 1
ATOM 1574 C C . GLY A 1 196 ? 8.661 -11.032 29.928 1.00 56.38 196 GLY A C 1
ATOM 1575 O O . GLY A 1 196 ? 9.300 -12.068 29.787 1.00 56.38 196 GLY A O 1
ATOM 1576 N N . ILE A 1 197 ? 9.156 -9.965 30.550 1.00 58.78 197 ILE A N 1
ATOM 1577 C CA . ILE A 1 197 ? 10.087 -10.077 31.653 1.00 58.78 197 ILE A CA 1
ATOM 1578 C C . ILE A 1 197 ? 9.206 -10.691 32.732 1.00 58.78 197 ILE A C 1
ATOM 1580 O O . ILE A 1 197 ? 8.517 -9.984 33.465 1.00 58.78 197 ILE A O 1
ATOM 1584 N N . ASP A 1 198 ? 9.111 -12.020 32.709 1.00 59.06 198 ASP A N 1
ATOM 1585 C CA . ASP A 1 198 ? 8.725 -12.772 33.886 1.00 59.06 198 ASP A CA 1
ATOM 1586 C C . ASP A 1 198 ? 9.772 -12.390 34.931 1.00 59.06 198 ASP A C 1
ATOM 1588 O O . ASP A 1 198 ? 10.888 -12.911 34.930 1.00 59.06 198 ASP A O 1
ATOM 1592 N N . GLU A 1 199 ? 9.451 -11.395 35.756 1.00 59.59 199 GLU A N 1
ATOM 1593 C CA . GLU A 1 199 ? 10.140 -11.172 37.017 1.00 59.59 199 GLU A CA 1
ATOM 1594 C C . GLU A 1 199 ? 9.881 -12.428 37.856 1.00 59.59 199 GLU A C 1
ATOM 1596 O O . GLU A 1 199 ? 8.851 -12.562 38.519 1.00 59.59 199 GLU A O 1
ATOM 1601 N N . ARG A 1 200 ? 10.778 -13.406 37.705 1.00 53.97 200 ARG A N 1
ATOM 1602 C CA . ARG A 1 200 ? 11.002 -14.460 38.689 1.00 53.97 200 ARG A CA 1
ATOM 1603 C C . ARG A 1 200 ? 11.872 -13.925 39.809 1.00 53.97 200 ARG A C 1
ATOM 1605 O O . ARG A 1 200 ? 12.843 -13.203 39.489 1.00 53.97 200 ARG A O 1
#

Solvent-accessible surface area (backbone atoms only — not comparable to full-atom values): 11570 Å² total; per-residue (Å²): 109,62,69,57,52,48,48,29,57,45,49,42,53,52,48,51,65,69,43,56,86,44,56,81,55,50,60,60,51,49,52,49,17,35,51,48,19,66,68,36,64,68,49,24,66,72,37,72,74,34,74,60,40,48,61,79,45,82,26,72,68,35,36,55,52,52,41,25,51,53,14,37,49,53,52,49,56,54,46,49,74,76,37,81,83,80,53,90,64,48,63,70,79,52,68,44,69,70,55,52,51,51,49,53,54,48,51,52,50,25,51,54,29,46,52,50,39,54,53,49,52,50,28,44,43,52,33,49,52,74,64,66,62,57,66,60,69,78,57,81,83,62,85,92,68,79,84,74,48,67,50,73,49,82,53,94,44,98,86,46,77,70,48,76,42,82,46,58,93,84,67,56,95,56,46,68,46,47,71,51,26,49,50,52,48,53,52,49,42,64,76,66,39,90,78,66,76,73,85,121